Protein AF-A0A1I2XR84-F1 (afdb_monomer_lite)

Foldseek 3Di:
DDDDDDDDDDDDDDDDDDDDDDDDDDDDDPPPPDDDDDDDDDPVVVVVLVVVCVVVVHDDSVVVVVVVVVVVVVVVCPPPPPDDDDDDDDDDDDDPDPPQAPPDLVVVLVVLVVVLVLLVLQLPDDCVVPVVDDHRPHHDDDPLLSVLSVVVSVLSVVLSVLSVVVVVDPDDDPSLVVSLVSVLVCLVSNVVNPPDVVSVVVVVVVVVSCVNVVVVVSVVVNVVVPD

Organism: NCBI:txid582675

Structure (mmCIF, N/CA/C/O backbone):
data_AF-A0A1I2XR84-F1
#
_entry.id   AF-A0A1I2XR84-F1
#
loop_
_atom_site.group_PDB
_atom_site.id
_atom_site.type_symbol
_atom_site.label_atom_id
_atom_site.label_alt_id
_atom_site.label_comp_id
_atom_site.label_asym_id
_atom_site.label_entity_id
_atom_site.label_seq_id
_atom_site.pdbx_PDB_ins_code
_atom_site.Cartn_x
_atom_site.Cartn_y
_atom_site.Cartn_z
_atom_site.occupancy
_atom_site.B_iso_or_equiv
_atom_site.auth_seq_id
_atom_site.auth_comp_id
_atom_site.auth_asym_id
_atom_site.auth_atom_id
_atom_site.pdbx_PDB_model_num
ATOM 1 N N . MET A 1 1 ? 65.101 -13.357 48.186 1.00 50.66 1 MET A N 1
ATOM 2 C CA . MET A 1 1 ? 64.387 -12.059 48.208 1.00 50.66 1 MET A CA 1
ATOM 3 C C . MET A 1 1 ? 62.939 -12.285 47.796 1.00 50.66 1 MET A C 1
ATOM 5 O O . MET A 1 1 ? 62.643 -12.378 46.614 1.00 50.66 1 MET A O 1
ATOM 9 N N . THR A 1 2 ? 62.048 -12.458 48.766 1.00 46.41 2 THR A N 1
ATOM 10 C CA . THR A 1 2 ? 60.624 -12.767 48.572 1.00 46.41 2 THR A CA 1
ATOM 11 C C . THR A 1 2 ? 59.798 -11.496 48.783 1.00 46.41 2 THR A C 1
ATOM 13 O O . THR A 1 2 ? 59.772 -10.937 49.877 1.00 46.41 2 THR A O 1
ATOM 16 N N . LYS A 1 3 ? 59.158 -10.996 47.717 1.00 58.19 3 LYS A N 1
ATOM 17 C CA . LYS A 1 3 ? 58.281 -9.814 47.760 1.00 58.19 3 LYS A CA 1
ATOM 18 C C . LYS A 1 3 ? 56.884 -10.225 48.245 1.00 58.19 3 LYS A C 1
ATOM 20 O O . LYS A 1 3 ? 56.260 -11.095 47.645 1.00 58.19 3 LYS A O 1
ATOM 25 N N . ARG A 1 4 ? 56.405 -9.602 49.328 1.00 54.66 4 ARG A N 1
ATOM 26 C CA . ARG A 1 4 ? 55.023 -9.731 49.828 1.00 54.66 4 ARG A CA 1
ATOM 27 C C . ARG A 1 4 ? 54.043 -9.003 48.891 1.00 54.66 4 ARG A C 1
ATOM 29 O O . ARG A 1 4 ? 54.341 -7.868 48.518 1.00 54.66 4 ARG A O 1
ATOM 36 N N . PRO A 1 5 ? 52.877 -9.583 48.559 1.00 62.84 5 PRO A N 1
ATOM 37 C CA . PRO A 1 5 ? 51.803 -8.852 47.894 1.00 62.84 5 PRO A CA 1
ATOM 38 C C . PRO A 1 5 ? 51.058 -7.946 48.887 1.00 62.84 5 PRO A C 1
ATOM 40 O O . PRO A 1 5 ? 50.807 -8.324 50.032 1.00 62.84 5 PRO A O 1
ATOM 43 N N . GLN A 1 6 ? 50.744 -6.730 48.436 1.00 64.38 6 GLN A N 1
ATOM 44 C CA . GLN A 1 6 ? 50.001 -5.723 49.189 1.00 64.38 6 GLN A CA 1
ATOM 45 C C . GLN A 1 6 ? 48.498 -6.022 49.180 1.00 64.38 6 GLN A C 1
ATOM 47 O O . GLN A 1 6 ? 47.916 -6.362 48.153 1.00 64.38 6 GLN A O 1
ATOM 52 N N . SER A 1 7 ? 47.884 -5.878 50.349 1.00 58.62 7 SER A N 1
ATOM 53 C CA . SER A 1 7 ? 46.453 -6.005 50.611 1.00 58.62 7 SER A CA 1
ATOM 54 C C . SER A 1 7 ? 45.665 -4.839 50.006 1.00 58.62 7 SER A C 1
ATOM 56 O O . SER A 1 7 ? 45.869 -3.689 50.393 1.00 58.62 7 SER A O 1
ATOM 58 N N . SER A 1 8 ? 44.743 -5.139 49.089 1.00 66.12 8 SER A N 1
ATOM 59 C CA . SER A 1 8 ? 43.788 -4.185 48.519 1.00 66.12 8 SER A CA 1
ATOM 60 C C . SER A 1 8 ? 42.657 -3.882 49.506 1.00 66.12 8 SER A C 1
ATOM 62 O O . SER A 1 8 ? 41.924 -4.779 49.927 1.00 66.12 8 SER A O 1
ATOM 64 N N . THR A 1 9 ? 42.504 -2.611 49.856 1.00 63.12 9 THR A N 1
ATOM 65 C CA . THR A 1 9 ? 41.433 -2.063 50.691 1.00 63.12 9 THR A CA 1
ATOM 66 C C . THR A 1 9 ? 40.089 -2.084 49.957 1.00 63.12 9 THR A C 1
ATOM 68 O O . THR A 1 9 ? 39.918 -1.457 48.914 1.00 63.12 9 THR A O 1
ATOM 71 N N . LEU A 1 10 ? 39.115 -2.795 50.530 1.00 60.84 10 LEU A N 1
ATOM 72 C CA . LEU A 1 10 ? 37.706 -2.772 50.129 1.00 60.84 10 LEU A CA 1
ATOM 73 C C . LEU A 1 10 ? 37.086 -1.413 50.491 1.00 60.84 10 LEU A C 1
ATOM 75 O O . LEU A 1 10 ? 36.958 -1.073 51.666 1.00 60.84 10 LEU A O 1
ATOM 79 N N . VAL A 1 11 ? 36.699 -0.637 49.477 1.00 65.38 11 VAL A N 1
ATOM 80 C CA . VAL A 1 11 ? 35.942 0.613 49.630 1.00 65.38 11 VAL A CA 1
ATOM 81 C C . VAL A 1 11 ? 34.451 0.289 49.547 1.00 65.38 11 VAL A C 1
ATOM 83 O O . VAL A 1 11 ? 33.953 -0.119 48.500 1.00 65.38 11 VAL A O 1
ATOM 86 N N . SER A 1 12 ? 33.733 0.462 50.655 1.00 61.59 12 SER A N 1
ATOM 87 C CA . SER A 1 12 ? 32.284 0.246 50.719 1.00 61.59 12 SER A CA 1
ATOM 88 C C . SER A 1 12 ? 31.505 1.321 49.939 1.00 61.59 12 SER A C 1
ATOM 90 O O . SER A 1 12 ? 31.856 2.504 50.007 1.00 61.59 12 SER A O 1
ATOM 92 N N . PRO A 1 13 ? 30.416 0.959 49.236 1.00 63.03 13 PRO A N 1
ATOM 93 C CA . PRO A 1 13 ? 29.615 1.900 48.459 1.00 63.03 13 PRO A CA 1
ATOM 94 C C . PRO A 1 13 ? 28.795 2.839 49.361 1.00 63.03 13 PRO A C 1
ATOM 96 O O . PRO A 1 13 ? 28.009 2.403 50.202 1.00 63.03 13 PRO A O 1
ATOM 99 N N . ARG A 1 14 ? 28.954 4.155 49.163 1.00 61.06 14 ARG A N 1
ATOM 100 C CA . ARG A 1 14 ? 28.123 5.199 49.785 1.00 61.06 14 ARG A CA 1
ATOM 101 C C . ARG A 1 14 ? 26.710 5.163 49.198 1.00 61.06 14 ARG A C 1
ATOM 103 O O . ARG A 1 14 ? 26.495 5.568 48.059 1.00 61.06 14 ARG A O 1
ATOM 110 N N . THR A 1 15 ? 25.730 4.760 49.997 1.00 60.19 15 THR A N 1
ATOM 111 C CA . THR A 1 15 ? 24.309 4.950 49.681 1.00 60.19 15 THR A CA 1
ATOM 112 C C . THR A 1 15 ? 23.920 6.417 49.873 1.00 60.19 15 THR A C 1
ATOM 114 O O . THR A 1 15 ? 23.841 6.902 51.003 1.00 60.19 15 THR A O 1
ATOM 117 N N . TYR A 1 16 ? 23.654 7.128 48.777 1.00 57.03 16 TYR A N 1
ATOM 118 C CA . TYR A 1 16 ? 23.052 8.461 48.810 1.00 57.03 16 TYR A CA 1
ATOM 119 C C . TYR A 1 16 ? 21.539 8.339 49.031 1.00 57.03 16 TYR A C 1
ATOM 121 O O . TYR A 1 16 ? 20.789 7.986 48.126 1.00 57.03 16 TYR A O 1
ATOM 129 N N . ARG A 1 17 ? 21.081 8.642 50.251 1.00 53.94 17 ARG A N 1
ATOM 130 C CA . ARG A 1 17 ? 19.661 8.894 50.541 1.00 53.94 17 ARG A CA 1
ATOM 131 C C . ARG A 1 17 ? 19.312 10.291 50.023 1.00 53.94 17 ARG A C 1
ATOM 133 O O . ARG A 1 17 ? 19.686 11.290 50.634 1.00 53.94 17 ARG A O 1
ATOM 140 N N . SER A 1 18 ? 18.611 10.364 48.899 1.00 55.00 18 SER A N 1
ATOM 141 C CA . SER A 1 18 ? 18.011 11.599 48.398 1.00 55.00 18 SER A CA 1
ATOM 142 C C . SER A 1 18 ? 16.948 12.094 49.388 1.00 55.00 18 SER A C 1
ATOM 144 O O . SER A 1 18 ? 15.961 11.412 49.662 1.00 55.00 18 SER A O 1
ATOM 146 N N . ARG A 1 19 ? 17.160 13.285 49.963 1.00 62.00 19 ARG A N 1
ATOM 147 C CA . ARG A 1 19 ? 16.116 14.012 50.699 1.00 62.00 19 ARG A CA 1
ATOM 148 C C . ARG A 1 19 ? 15.076 14.523 49.691 1.00 62.00 19 ARG A C 1
ATOM 150 O O . ARG A 1 19 ? 15.484 15.155 48.715 1.00 62.00 19 ARG A O 1
ATOM 157 N N . PRO A 1 20 ? 13.769 14.302 49.900 1.00 56.66 20 PRO A N 1
ATOM 158 C CA . PRO A 1 20 ? 12.747 14.963 49.102 1.00 56.66 20 PRO A CA 1
ATOM 159 C C . PRO A 1 20 ? 12.776 16.470 49.387 1.00 56.66 20 PRO A C 1
ATOM 161 O O . PRO A 1 20 ? 12.835 16.894 50.542 1.00 56.66 20 PRO A O 1
ATOM 164 N N . LEU A 1 21 ? 12.783 17.273 48.322 1.00 62.72 21 LEU A N 1
ATOM 165 C CA . LEU A 1 21 ? 12.697 18.728 48.413 1.00 62.72 21 LEU A CA 1
ATOM 166 C C . LEU A 1 21 ? 11.291 19.149 48.877 1.00 62.72 21 LEU A C 1
ATOM 168 O O . LEU A 1 21 ? 10.311 18.495 48.508 1.00 62.72 21 LEU A O 1
ATOM 172 N N . PRO A 1 22 ? 11.176 20.235 49.662 1.00 55.94 22 PRO A N 1
ATOM 173 C CA . PRO A 1 22 ? 9.890 20.759 50.094 1.00 55.94 22 PRO A CA 1
ATOM 174 C C . PRO A 1 22 ? 9.101 21.283 48.887 1.00 55.94 22 PRO A C 1
ATOM 176 O O . PRO A 1 22 ? 9.613 22.057 48.078 1.00 55.94 22 PRO A O 1
ATOM 179 N N . TYR A 1 23 ? 7.849 20.844 48.772 1.00 48.09 23 TYR A N 1
ATOM 180 C CA . TYR A 1 23 ? 6.886 21.370 47.811 1.00 48.09 23 TYR A CA 1
ATOM 181 C C . TYR A 1 23 ? 6.606 22.843 48.136 1.00 48.09 23 TYR A C 1
ATOM 183 O O . TYR A 1 23 ? 6.050 23.152 49.186 1.00 48.09 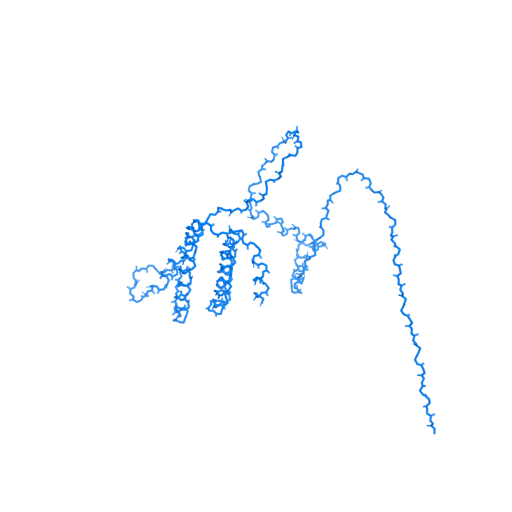23 TYR A O 1
ATOM 191 N N . GLN A 1 24 ? 6.978 23.750 47.232 1.00 49.41 24 GLN A N 1
ATOM 192 C CA . GLN A 1 24 ? 6.429 25.102 47.221 1.00 49.41 24 GLN A CA 1
ATOM 193 C C . GLN A 1 24 ? 5.019 25.049 46.631 1.00 49.41 24 GLN A C 1
ATOM 195 O O . GLN A 1 24 ? 4.827 24.723 45.456 1.00 49.41 24 GLN A O 1
ATOM 200 N N . GLU A 1 25 ? 4.037 25.367 47.468 1.00 51.69 25 GLU A N 1
ATOM 201 C CA . GLU A 1 25 ? 2.674 25.679 47.061 1.00 51.69 25 GLU A CA 1
ATOM 202 C C . GLU A 1 25 ? 2.701 26.886 46.114 1.00 51.69 25 GLU A C 1
ATOM 204 O O . GLU A 1 25 ? 3.006 28.011 46.504 1.00 51.69 25 GLU A O 1
ATOM 209 N N . LEU A 1 26 ? 2.414 26.638 44.836 1.00 50.38 26 LEU A N 1
ATOM 210 C CA . LEU A 1 26 ? 2.201 27.676 43.832 1.00 50.38 26 LEU A CA 1
ATOM 211 C C . LEU A 1 26 ? 0.725 27.681 43.460 1.00 50.38 26 LEU A C 1
ATOM 213 O O . LEU A 1 26 ? 0.256 26.766 42.773 1.00 50.38 26 LEU A O 1
ATOM 217 N N . SER A 1 27 ? 0.096 28.735 43.965 1.00 45.50 27 SER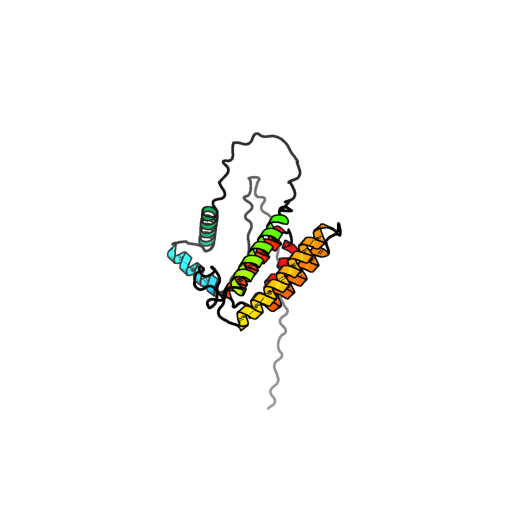 A N 1
ATOM 218 C CA . SER A 1 27 ? -1.250 29.270 43.802 1.00 45.50 27 SER A CA 1
ATOM 219 C C . SER A 1 27 ? -1.984 28.989 42.488 1.00 45.50 27 SER A C 1
ATOM 221 O O . SER A 1 27 ? -1.413 28.809 41.408 1.00 45.50 27 SER A O 1
ATOM 223 N N . ASP A 1 28 ? -3.307 28.995 42.633 1.00 49.47 28 ASP A N 1
ATOM 224 C CA . ASP A 1 28 ? -4.321 28.905 41.596 1.00 49.47 28 ASP A CA 1
ATOM 225 C C . ASP A 1 28 ? -4.180 30.000 40.532 1.00 49.47 28 ASP A C 1
ATOM 227 O O . ASP A 1 28 ? -4.331 31.194 40.781 1.00 49.47 28 ASP A O 1
ATOM 231 N N . GLY A 1 29 ? -3.922 29.556 39.307 1.00 48.66 29 GLY A N 1
ATOM 232 C CA . GLY A 1 29 ? -3.898 30.365 38.098 1.00 48.66 29 GLY A CA 1
ATOM 233 C C . GLY A 1 29 ? -3.550 29.445 36.941 1.00 48.66 29 GLY A C 1
ATOM 234 O O . GLY A 1 29 ? -2.408 29.014 36.841 1.00 48.66 29 GLY A O 1
ATOM 235 N N . ALA A 1 30 ? -4.562 29.054 36.157 1.00 56.19 30 ALA A N 1
ATOM 236 C CA . ALA A 1 30 ? -4.538 28.112 35.030 1.00 56.19 30 ALA A CA 1
ATOM 237 C C . ALA A 1 30 ? -3.129 27.769 34.492 1.00 56.19 30 ALA A C 1
ATOM 239 O O . ALA A 1 30 ? -2.656 28.341 33.510 1.00 56.19 30 ALA A O 1
ATOM 240 N N . LYS A 1 31 ? -2.453 26.811 35.144 1.00 53.47 31 LYS A N 1
ATOM 241 C CA . LYS A 1 31 ? -1.122 26.351 34.742 1.00 53.47 31 LYS A CA 1
ATOM 242 C C . LYS A 1 31 ? -1.249 25.701 33.372 1.00 53.47 31 LYS A C 1
ATOM 244 O O . LYS A 1 31 ? -1.822 24.616 33.250 1.00 53.47 31 LYS A O 1
ATOM 249 N N . ALA A 1 32 ? -0.717 26.366 32.348 1.00 56.28 32 ALA A N 1
ATOM 250 C CA . ALA A 1 32 ? -0.498 25.777 31.039 1.00 56.28 32 ALA A CA 1
ATOM 251 C C . ALA A 1 32 ? 0.243 24.450 31.243 1.00 56.28 32 ALA A C 1
ATOM 253 O O . ALA A 1 32 ? 1.399 24.426 31.671 1.00 56.28 32 ALA A O 1
ATOM 254 N N . ARG A 1 33 ? -0.454 23.333 31.019 1.00 63.66 33 ARG A N 1
ATOM 255 C CA . ARG A 1 33 ? 0.119 21.994 31.151 1.00 63.66 33 ARG A CA 1
ATOM 256 C C . ARG A 1 33 ? 1.124 21.819 30.019 1.00 63.66 33 ARG A C 1
ATOM 258 O O . ARG A 1 33 ? 0.753 21.457 28.908 1.00 63.66 33 ARG A O 1
ATOM 265 N N . SER A 1 34 ? 2.390 22.130 30.279 1.00 67.75 34 SER A N 1
ATOM 266 C CA . SER A 1 34 ? 3.467 21.799 29.358 1.00 67.75 34 SER A CA 1
ATOM 267 C C . SER A 1 34 ? 3.697 20.289 29.423 1.00 67.75 34 SER A C 1
ATOM 269 O O . SER A 1 34 ? 4.129 19.746 30.437 1.00 67.75 34 SER A O 1
ATOM 271 N N . ALA A 1 35 ? 3.354 19.588 28.345 1.00 77.12 35 ALA A N 1
ATOM 272 C CA . ALA A 1 35 ? 3.752 18.200 28.166 1.00 77.12 35 ALA A CA 1
ATOM 273 C C . ALA A 1 35 ? 5.187 18.178 27.628 1.00 77.12 35 ALA A C 1
ATOM 275 O O . ALA A 1 35 ? 5.505 18.881 26.667 1.00 77.12 35 ALA A O 1
ATOM 276 N N . ARG A 1 36 ? 6.062 17.391 28.258 1.00 78.81 36 ARG A N 1
ATOM 277 C CA . ARG A 1 36 ? 7.400 17.097 27.734 1.00 78.81 36 ARG A CA 1
ATOM 278 C C . ARG A 1 36 ? 7.328 15.775 26.981 1.00 78.81 36 ARG A C 1
ATOM 280 O O . ARG A 1 36 ? 6.860 14.788 27.539 1.00 78.81 36 ARG A O 1
ATOM 287 N N . LEU A 1 37 ? 7.773 15.780 25.730 1.00 80.62 37 LEU A N 1
ATOM 288 C CA . LEU A 1 37 ? 7.880 14.595 24.887 1.00 80.62 37 LEU A CA 1
ATOM 289 C C . LEU A 1 37 ? 9.363 14.346 24.616 1.00 80.62 37 LEU A C 1
ATOM 291 O O . LEU A 1 37 ? 10.064 15.262 24.185 1.00 80.62 37 LEU A O 1
ATOM 295 N N . THR A 1 38 ? 9.823 13.125 24.865 1.00 86.75 38 THR A N 1
ATOM 296 C CA . THR A 1 38 ? 11.154 12.667 24.451 1.00 86.75 38 THR A CA 1
ATOM 297 C C . THR A 1 38 ? 10.998 11.918 23.135 1.00 86.75 38 THR A C 1
ATOM 299 O O . THR A 1 38 ? 10.100 11.086 23.012 1.00 86.75 38 THR A O 1
ATOM 302 N N . VAL A 1 39 ? 11.834 12.238 22.149 1.00 87.12 39 VAL A N 1
ATOM 303 C CA . VAL A 1 39 ? 11.829 11.598 20.830 1.00 87.12 39 VAL A CA 1
ATOM 304 C C . VAL A 1 39 ? 13.243 11.118 20.547 1.00 87.12 39 VAL A C 1
ATOM 306 O O . VAL A 1 39 ? 14.178 11.915 20.610 1.00 87.12 39 VAL A O 1
ATOM 309 N N . ASP A 1 40 ? 13.386 9.834 20.239 1.00 90.62 40 ASP A N 1
ATOM 310 C CA . ASP A 1 40 ? 14.661 9.257 19.826 1.00 90.62 40 ASP A CA 1
ATOM 311 C C . ASP A 1 40 ? 14.873 9.537 18.335 1.00 90.62 40 ASP A C 1
ATOM 313 O O . ASP A 1 40 ? 14.031 9.202 17.498 1.00 90.62 40 ASP A O 1
ATOM 317 N N . LEU A 1 41 ? 15.988 10.186 18.008 1.00 89.19 41 LEU A N 1
ATOM 318 C CA . LEU A 1 41 ? 16.334 10.622 16.656 1.00 89.19 41 LEU A CA 1
ATOM 319 C C . LEU A 1 41 ? 17.693 10.044 16.246 1.00 89.19 41 LEU A C 1
ATOM 321 O O . LEU A 1 41 ? 18.580 9.863 17.080 1.00 89.19 41 LEU A O 1
ATOM 325 N N . ASN A 1 42 ? 17.870 9.775 14.953 1.00 92.81 42 ASN A N 1
ATOM 326 C CA . ASN A 1 42 ? 19.142 9.299 14.405 1.00 92.81 42 ASN A CA 1
ATOM 327 C C . ASN A 1 42 ? 20.189 10.430 14.395 1.00 92.81 42 ASN A C 1
ATOM 329 O O . ASN A 1 42 ? 19.832 11.594 14.208 1.00 92.81 42 ASN A O 1
ATOM 333 N N . ALA A 1 43 ? 21.479 10.101 14.510 1.00 90.12 43 ALA A N 1
ATOM 334 C CA . ALA A 1 43 ? 22.561 11.096 14.560 1.00 90.12 43 ALA A CA 1
ATOM 335 C C . ALA A 1 43 ? 22.549 12.066 13.359 1.00 90.12 43 ALA A C 1
ATOM 337 O O . ALA A 1 43 ? 22.570 13.278 13.553 1.00 90.12 43 ALA A O 1
ATOM 338 N N . GLU A 1 44 ? 22.376 11.549 12.138 1.00 91.94 44 GLU A N 1
ATOM 339 C CA . GLU A 1 44 ? 22.283 12.366 10.914 1.00 91.94 44 GLU A CA 1
ATOM 340 C C . GLU A 1 44 ? 21.135 13.387 10.967 1.00 91.94 44 GLU A C 1
ATOM 342 O O . GLU A 1 44 ? 21.246 14.514 10.485 1.00 91.94 44 GLU A O 1
ATOM 347 N N . THR A 1 45 ? 20.006 13.022 11.584 1.00 88.94 45 THR A N 1
ATOM 348 C CA . THR A 1 45 ? 18.868 13.941 11.702 1.00 88.94 45 THR A CA 1
ATOM 349 C C . THR A 1 45 ? 19.161 15.086 12.665 1.00 88.94 45 THR A C 1
ATOM 351 O O . THR A 1 45 ? 18.716 16.202 12.414 1.00 88.94 45 THR A O 1
ATOM 354 N N . VAL A 1 46 ? 19.950 14.844 13.718 1.00 90.81 46 VAL A N 1
ATOM 355 C CA . VAL A 1 46 ? 20.365 15.879 14.678 1.00 90.81 46 VAL A CA 1
ATOM 356 C C . VAL A 1 46 ? 21.274 16.911 14.004 1.00 90.81 46 VAL A C 1
ATOM 358 O O . VAL A 1 46 ? 21.047 18.108 14.167 1.00 90.81 46 VAL A O 1
ATOM 361 N N . GLU A 1 47 ? 22.219 16.476 13.167 1.00 91.44 47 GLU A N 1
ATOM 362 C CA . GLU A 1 47 ? 23.084 17.389 12.402 1.00 91.44 47 GLU A CA 1
ATOM 363 C C . GLU A 1 47 ? 22.280 18.262 11.424 1.00 91.44 47 GLU A C 1
ATOM 365 O O . GLU A 1 47 ? 22.504 19.472 11.314 1.00 91.44 47 GLU A O 1
ATOM 370 N N . ASN A 1 48 ? 21.266 17.680 10.773 1.00 92.75 48 ASN A N 1
ATOM 371 C CA . ASN A 1 48 ? 20.350 18.428 9.911 1.00 92.75 48 ASN A CA 1
ATOM 372 C C . ASN A 1 48 ? 19.553 19.494 10.687 1.00 92.75 48 ASN A C 1
ATOM 374 O O . ASN A 1 48 ? 19.308 20.582 10.156 1.00 92.75 48 ASN A O 1
ATOM 378 N N . PHE A 1 49 ? 19.177 19.229 11.946 1.00 90.81 49 PHE A N 1
ATOM 379 C CA . PHE A 1 49 ? 18.527 20.229 12.801 1.00 90.81 49 PHE A CA 1
ATOM 380 C C . PHE A 1 49 ? 19.450 21.409 13.109 1.00 90.81 49 PHE A C 1
ATOM 382 O O . PHE A 1 49 ? 18.987 22.549 13.063 1.00 90.81 49 PHE A O 1
ATOM 389 N N . ASP A 1 50 ? 20.736 21.170 13.361 1.00 92.19 50 ASP A N 1
ATOM 390 C CA . ASP A 1 50 ? 21.701 22.242 13.623 1.00 92.19 50 ASP A CA 1
ATOM 391 C C . ASP A 1 50 ? 21.963 23.098 12.372 1.00 92.19 50 ASP A C 1
ATOM 393 O O . ASP A 1 50 ? 22.024 24.332 12.450 1.00 92.19 50 ASP A O 1
ATOM 397 N N . ALA A 1 51 ? 22.022 22.475 11.190 1.00 93.50 51 ALA A N 1
ATOM 398 C CA . ALA A 1 51 ? 22.109 23.195 9.922 1.00 93.50 51 ALA A CA 1
ATOM 399 C C . ALA A 1 51 ? 20.866 24.074 9.673 1.00 93.50 51 ALA A C 1
ATOM 401 O O . ALA A 1 51 ? 20.989 25.250 9.310 1.00 93.50 51 ALA A O 1
ATOM 402 N N . LEU A 1 52 ? 19.665 23.536 9.919 1.00 91.56 52 LEU A N 1
ATOM 403 C CA . LEU A 1 52 ? 18.402 24.275 9.800 1.00 91.56 52 LEU A CA 1
ATOM 404 C C . LEU A 1 52 ? 18.303 25.414 10.813 1.00 91.56 52 LEU A C 1
ATOM 406 O O . LEU A 1 52 ? 17.893 26.519 10.459 1.00 91.56 52 LEU A O 1
ATOM 410 N N . LYS A 1 53 ? 18.731 25.169 12.050 1.00 96.00 53 LYS A N 1
ATOM 411 C CA . LYS A 1 53 ? 18.799 26.170 13.112 1.00 96.00 53 LYS A CA 1
ATOM 412 C C . LYS A 1 53 ? 19.650 27.366 12.687 1.00 96.00 53 LYS A C 1
ATOM 414 O O . LYS A 1 53 ? 19.197 28.504 12.801 1.00 96.00 53 LYS A O 1
ATOM 419 N N . LYS A 1 54 ? 20.843 27.114 12.132 1.00 95.56 54 LYS A N 1
ATOM 420 C CA . LYS A 1 54 ? 21.739 28.161 11.618 1.00 95.56 54 LYS A CA 1
ATOM 421 C C . LYS A 1 54 ? 21.119 28.922 10.444 1.00 95.56 54 LYS A C 1
ATOM 423 O O . LYS A 1 54 ? 21.223 30.143 10.394 1.00 95.56 54 LYS A O 1
ATOM 428 N N . LYS A 1 55 ? 20.455 28.219 9.522 1.00 95.62 55 LYS A N 1
ATOM 429 C CA . LYS A 1 55 ? 19.817 28.824 8.341 1.00 95.62 55 LYS A CA 1
ATOM 430 C C . LYS A 1 55 ? 18.621 29.713 8.698 1.00 95.62 55 LYS A C 1
ATOM 432 O O . LYS A 1 55 ? 18.424 30.740 8.062 1.00 95.62 55 LYS A O 1
ATOM 437 N N . LEU A 1 56 ? 17.833 29.319 9.698 1.00 92.62 56 LEU A N 1
ATOM 438 C CA . LEU A 1 56 ? 16.646 30.052 10.151 1.00 92.62 56 LEU A CA 1
ATOM 439 C C . LEU A 1 56 ? 16.960 31.115 11.218 1.00 92.62 56 LEU A C 1
ATOM 441 O O . LEU A 1 56 ? 16.064 31.856 11.610 1.00 92.62 56 LEU A O 1
ATOM 445 N N . GLY A 1 57 ? 18.207 31.191 11.699 1.00 95.06 57 GLY A N 1
ATOM 446 C CA . GLY A 1 57 ? 18.605 32.122 12.758 1.00 95.06 57 GLY A CA 1
ATOM 447 C C . GLY A 1 57 ? 17.944 31.827 14.108 1.00 95.06 57 GLY A C 1
ATOM 448 O O . GLY A 1 57 ? 17.729 32.739 14.902 1.00 95.06 57 GLY A O 1
ATOM 449 N N . LEU A 1 58 ? 17.587 30.565 14.364 1.00 95.75 58 LEU A N 1
ATOM 450 C CA . LEU A 1 58 ? 16.864 30.160 15.569 1.00 95.75 58 LEU A CA 1
ATOM 451 C C . LEU A 1 58 ? 17.817 29.789 16.703 1.00 95.75 58 LEU A C 1
ATOM 453 O O . LEU A 1 58 ? 18.913 29.265 16.496 1.00 95.75 58 LEU A O 1
ATOM 457 N N . SER A 1 59 ? 17.380 30.031 17.935 1.00 91.00 59 SER A N 1
ATOM 458 C CA . SER A 1 59 ? 18.222 29.852 19.120 1.00 91.00 59 SER A CA 1
ATOM 459 C C . SER A 1 59 ? 18.154 28.429 19.679 1.00 91.00 59 SER A C 1
ATOM 461 O O . SER A 1 59 ? 19.130 27.929 20.250 1.00 91.00 59 SER A O 1
ATOM 463 N N . THR A 1 60 ? 17.036 27.726 19.461 1.00 94.44 60 THR A N 1
ATOM 464 C CA . THR A 1 60 ? 16.784 26.392 20.029 1.00 94.44 60 THR A CA 1
ATOM 465 C C . THR A 1 60 ? 16.152 25.421 19.031 1.00 94.44 60 THR A C 1
ATOM 467 O O . THR A 1 60 ? 15.364 25.808 18.171 1.00 94.44 60 THR A O 1
ATOM 470 N N . ASN A 1 61 ? 16.432 24.122 19.187 1.00 90.00 61 ASN A N 1
ATOM 471 C CA . ASN A 1 61 ? 15.851 23.071 18.335 1.00 90.00 61 ASN A CA 1
ATOM 472 C C . ASN A 1 61 ? 14.323 22.987 18.516 1.00 90.00 61 ASN A C 1
ATOM 474 O O . ASN A 1 61 ? 13.590 22.661 17.586 1.00 90.00 61 ASN A O 1
ATOM 478 N N . THR A 1 62 ? 13.825 23.376 19.692 1.00 91.12 62 THR A N 1
ATOM 479 C CA . THR A 1 62 ? 12.393 23.498 19.984 1.00 91.12 62 THR A CA 1
ATOM 480 C C . THR A 1 62 ? 11.695 24.506 19.069 1.00 91.12 62 THR A C 1
ATOM 482 O O . THR A 1 62 ? 10.560 24.270 18.660 1.00 91.12 62 THR A O 1
ATOM 485 N N . GLU A 1 63 ? 12.344 25.624 18.733 1.00 92.44 63 GLU A N 1
ATOM 486 C CA . GLU A 1 63 ? 11.783 26.623 17.813 1.00 92.44 63 GLU A CA 1
ATOM 487 C C . GLU A 1 63 ? 11.693 26.081 16.390 1.00 92.44 63 GLU A C 1
ATOM 489 O O . GLU A 1 63 ? 10.655 26.241 15.750 1.00 92.44 63 GLU A O 1
ATOM 494 N N . VAL A 1 64 ? 12.727 25.357 15.946 1.00 93.56 64 VAL A N 1
ATOM 495 C CA . VAL A 1 64 ? 12.752 24.702 14.630 1.00 93.56 64 VAL A CA 1
ATOM 496 C C . VAL A 1 64 ? 11.570 23.737 14.503 1.00 93.56 64 VAL A C 1
ATOM 498 O O . VAL A 1 64 ? 10.810 23.803 13.538 1.00 93.56 64 VAL A O 1
ATOM 501 N N . ILE A 1 65 ? 11.352 22.893 15.519 1.00 91.25 65 ILE A N 1
ATOM 502 C CA . ILE A 1 65 ? 10.237 21.935 15.546 1.00 91.25 65 ILE A CA 1
ATOM 503 C C . ILE A 1 65 ? 8.887 22.664 15.543 1.00 91.25 65 ILE A C 1
ATOM 505 O O . ILE A 1 65 ? 7.988 22.301 14.786 1.00 91.25 65 ILE A O 1
ATOM 509 N N . ARG A 1 66 ? 8.724 23.718 16.354 1.00 90.25 66 ARG A N 1
ATOM 510 C CA . ARG A 1 66 ? 7.475 24.500 16.388 1.00 90.25 66 ARG A CA 1
ATOM 511 C C . ARG A 1 66 ? 7.168 25.149 15.043 1.00 90.25 66 ARG A C 1
ATOM 513 O O . ARG A 1 66 ? 6.005 25.175 14.648 1.00 90.25 66 ARG A O 1
ATOM 520 N N . GLN A 1 67 ? 8.178 25.668 14.351 1.00 91.56 67 GLN A N 1
ATOM 521 C CA . GLN A 1 67 ? 8.002 26.289 13.043 1.00 91.56 67 GLN A CA 1
ATOM 522 C C . GLN A 1 67 ? 7.655 25.253 11.969 1.00 91.56 67 GLN A C 1
ATOM 524 O O . GLN A 1 67 ? 6.722 25.477 11.201 1.00 91.56 67 GLN A O 1
ATOM 529 N N . ALA A 1 68 ? 8.322 24.095 11.967 1.00 89.81 68 ALA A N 1
ATOM 530 C CA . ALA A 1 68 ? 7.999 22.996 11.058 1.00 89.81 68 ALA A CA 1
ATOM 531 C C . ALA A 1 68 ? 6.553 22.503 11.247 1.00 89.81 68 ALA A C 1
ATOM 533 O O . ALA A 1 68 ? 5.818 22.344 10.274 1.00 89.81 68 ALA A O 1
ATOM 534 N N . LEU A 1 69 ? 6.106 22.349 12.499 1.00 90.12 69 LEU A N 1
ATOM 535 C CA . LEU A 1 69 ? 4.726 21.958 12.808 1.00 90.12 69 LEU A CA 1
ATOM 536 C C . LEU A 1 69 ? 3.699 23.013 12.380 1.00 90.12 69 LEU A C 1
ATOM 538 O O . LEU A 1 69 ? 2.606 22.656 11.944 1.00 90.12 69 LEU A O 1
ATOM 542 N N . ARG A 1 70 ? 4.029 24.308 12.483 1.00 88.56 70 ARG A N 1
ATOM 543 C CA . ARG A 1 70 ? 3.169 25.382 11.958 1.00 88.56 70 ARG A CA 1
ATOM 544 C C . ARG A 1 70 ? 3.043 25.300 10.444 1.00 88.56 70 ARG A C 1
ATOM 546 O O . ARG A 1 70 ? 1.923 25.281 9.951 1.00 88.56 70 ARG A O 1
ATOM 553 N N . PHE A 1 71 ? 4.162 25.158 9.737 1.00 89.06 71 PHE A N 1
ATOM 554 C CA . PHE A 1 71 ? 4.167 25.039 8.280 1.00 89.06 71 PHE A CA 1
ATOM 555 C C . PHE A 1 71 ? 3.365 23.822 7.802 1.00 89.06 71 PHE A C 1
ATOM 557 O O . PHE A 1 71 ? 2.585 23.919 6.861 1.00 89.06 71 PHE A O 1
ATOM 564 N N . GLN A 1 72 ? 3.492 22.686 8.494 1.00 86.69 72 GLN A N 1
ATOM 565 C CA . GLN A 1 72 ? 2.710 21.490 8.189 1.00 86.69 72 GLN A CA 1
ATOM 566 C C . GLN A 1 72 ? 1.214 21.674 8.482 1.00 86.69 72 GLN A C 1
ATOM 568 O O . GLN A 1 72 ? 0.370 21.152 7.761 1.00 86.69 72 GLN A O 1
ATOM 573 N N . ARG A 1 73 ? 0.858 22.430 9.528 1.00 82.50 73 ARG A N 1
ATOM 574 C CA . ARG A 1 73 ? -0.543 22.769 9.810 1.00 82.50 73 ARG A CA 1
ATOM 575 C C . ARG A 1 73 ? -1.125 23.701 8.744 1.00 82.50 73 ARG A C 1
ATOM 577 O O . ARG A 1 73 ? -2.272 23.509 8.353 1.00 82.50 73 ARG A O 1
ATOM 584 N N . GLU A 1 74 ? -0.352 24.682 8.289 1.00 82.44 74 GLU A N 1
ATOM 585 C CA . GLU A 1 74 ? -0.749 25.614 7.229 1.00 82.44 74 GLU A CA 1
ATOM 586 C C . GLU A 1 74 ? -0.921 24.895 5.888 1.00 82.44 74 GLU A C 1
ATOM 588 O O . GLU A 1 74 ? -1.943 25.076 5.229 1.00 82.44 74 GLU A O 1
ATOM 593 N N . SER A 1 75 ? 0.010 24.009 5.520 1.00 80.50 75 SER A N 1
ATOM 594 C CA . SER A 1 75 ? -0.095 23.227 4.283 1.00 80.50 75 SER A CA 1
ATOM 595 C C . SER A 1 75 ? -1.276 22.255 4.296 1.00 80.50 75 SER A C 1
ATOM 597 O O . SER A 1 75 ? -1.883 22.010 3.255 1.00 80.50 75 SER A O 1
ATOM 599 N N . LEU A 1 76 ? -1.661 21.753 5.473 1.00 80.06 76 LEU A N 1
ATOM 600 C CA . LEU A 1 76 ? -2.821 20.878 5.632 1.00 80.06 76 LEU A CA 1
ATOM 601 C C . LEU A 1 76 ? -4.167 21.608 5.636 1.00 80.06 76 LEU A C 1
ATOM 603 O O . LEU A 1 76 ? -5.174 20.908 5.624 1.00 80.06 76 LEU A O 1
ATOM 607 N N . SER A 1 77 ? -4.185 22.951 5.663 1.00 58.09 77 SER A N 1
ATOM 608 C CA . SER A 1 77 ? -5.362 23.826 5.488 1.00 58.09 77 SER A CA 1
ATOM 609 C C . SER A 1 77 ? -6.716 23.169 5.805 1.00 58.09 77 SER A C 1
ATOM 611 O O . SER A 1 77 ? -7.645 23.149 5.001 1.00 58.09 77 SER A O 1
ATOM 613 N N . ILE A 1 78 ? -6.848 22.639 7.025 1.00 53.03 78 ILE A N 1
ATOM 614 C CA . ILE A 1 78 ? -8.157 22.315 7.586 1.00 53.03 78 ILE A CA 1
ATOM 615 C C . ILE A 1 78 ? -8.801 23.683 7.813 1.00 53.03 78 ILE A C 1
ATOM 617 O O . ILE A 1 78 ? -8.228 24.459 8.585 1.00 53.03 78 ILE A O 1
ATOM 621 N N . PRO A 1 79 ? -9.922 24.026 7.149 1.00 48.75 79 PRO A N 1
ATOM 622 C CA . PRO A 1 79 ? -10.535 25.335 7.297 1.00 48.75 79 PRO A CA 1
ATOM 623 C C . PRO A 1 79 ? -10.788 25.581 8.781 1.00 48.75 79 PRO A C 1
ATOM 625 O O . PRO A 1 79 ? -11.514 24.834 9.445 1.00 48.75 79 PRO A O 1
ATOM 628 N N . GLU A 1 80 ? -10.110 26.598 9.304 1.00 49.22 80 GLU A N 1
ATOM 629 C CA . GLU A 1 80 ? -10.209 27.036 10.682 1.00 49.22 80 GLU A CA 1
ATOM 630 C C . GLU A 1 80 ? -11.639 27.535 10.880 1.00 49.22 80 GLU A C 1
ATOM 632 O O . GLU A 1 80 ? -12.010 28.642 10.496 1.00 49.22 80 GLU A O 1
ATOM 637 N N . ARG A 1 81 ? -12.498 26.639 11.370 1.00 46.62 81 ARG A N 1
ATOM 638 C CA . ARG A 1 81 ? -13.901 26.930 11.634 1.00 46.62 81 ARG A CA 1
ATOM 639 C C . ARG A 1 81 ? -13.922 28.022 12.695 1.00 46.62 81 ARG A C 1
ATOM 641 O O . ARG A 1 81 ? -13.615 27.746 13.854 1.00 46.62 81 ARG A O 1
ATOM 648 N N . ALA A 1 82 ? -14.226 29.247 12.266 1.00 44.75 82 ALA A N 1
ATOM 649 C CA . ALA A 1 82 ? -14.352 30.419 13.113 1.00 44.75 82 ALA A CA 1
ATOM 650 C C . ALA A 1 82 ? -15.170 30.058 14.359 1.00 44.75 82 ALA A C 1
ATOM 652 O O . ALA A 1 82 ? -16.342 29.690 14.277 1.00 44.75 82 ALA A O 1
ATOM 653 N N . THR A 1 83 ? -14.514 30.080 15.515 1.00 48.09 83 THR A N 1
ATOM 654 C CA . THR A 1 83 ? -15.158 29.875 16.806 1.00 48.09 83 THR A CA 1
ATOM 655 C C . THR A 1 83 ? -16.017 31.092 17.113 1.00 48.09 83 THR A C 1
ATOM 657 O O . THR A 1 83 ? -15.508 32.119 17.557 1.00 48.09 83 THR A O 1
ATOM 660 N N . GLU A 1 84 ? -17.319 30.971 16.869 1.00 51.28 84 GLU A N 1
ATOM 661 C CA . GLU A 1 84 ? -18.326 31.857 17.447 1.00 51.28 84 GLU A CA 1
ATOM 662 C C . GLU A 1 84 ? -18.252 31.833 18.991 1.00 51.28 84 GLU A C 1
ATOM 664 O O . GLU A 1 84 ? -17.902 30.804 19.588 1.00 51.28 84 GLU A O 1
ATOM 669 N N . PRO A 1 85 ? -18.574 32.955 19.664 1.00 53.94 85 PRO A N 1
ATOM 670 C CA . PRO A 1 85 ? -18.513 33.070 21.117 1.00 53.94 85 PRO A CA 1
ATOM 671 C C . PRO A 1 85 ? -19.532 32.133 21.781 1.00 53.94 85 PRO A C 1
ATOM 673 O O . PRO A 1 85 ? -20.743 32.251 21.609 1.00 53.94 85 PRO A O 1
ATOM 676 N N . THR A 1 86 ? -19.027 31.178 22.557 1.00 50.22 86 THR A N 1
ATOM 677 C CA . THR A 1 86 ? -19.819 30.123 23.197 1.00 50.22 86 THR A CA 1
ATOM 678 C C . THR A 1 86 ? -20.651 30.659 24.375 1.00 50.22 86 THR A C 1
ATOM 680 O O . THR A 1 86 ? -20.097 31.292 25.279 1.00 50.22 86 THR A O 1
ATOM 683 N N . PRO A 1 87 ? -21.966 30.365 24.449 1.00 54.69 87 PRO A N 1
ATOM 684 C CA . PRO A 1 87 ? -22.771 30.650 25.631 1.00 54.69 87 PRO A CA 1
ATOM 685 C C . PRO A 1 87 ? -22.474 29.648 26.760 1.00 54.69 87 PRO A C 1
ATOM 687 O O . PRO A 1 87 ? -22.345 28.441 26.550 1.00 54.69 87 PRO A O 1
ATOM 690 N N . LYS A 1 88 ? -22.393 30.157 27.993 1.00 64.69 88 LYS A N 1
ATOM 691 C CA . LYS A 1 88 ? -22.202 29.376 29.227 1.00 64.69 88 LYS A CA 1
ATOM 692 C C . LYS A 1 88 ? -23.441 28.523 29.543 1.00 64.69 88 LYS A C 1
ATOM 694 O O . LYS A 1 88 ? -24.438 29.089 29.985 1.00 64.69 88 LYS A O 1
ATOM 699 N N . ARG A 1 89 ? -23.374 27.184 29.425 1.00 48.69 89 ARG A N 1
ATOM 700 C CA . ARG A 1 89 ? -24.232 26.235 30.186 1.00 48.69 89 ARG A CA 1
ATOM 701 C C . ARG A 1 89 ? -23.808 24.754 30.029 1.00 48.69 89 ARG A C 1
ATOM 703 O O . ARG A 1 89 ? -22.987 24.456 29.173 1.00 48.69 89 ARG A O 1
ATOM 710 N N . PRO A 1 90 ? -24.374 23.828 30.829 1.00 49.50 90 PRO A N 1
ATOM 711 C CA . PRO A 1 90 ? -23.846 23.285 32.075 1.00 49.50 90 PRO A CA 1
ATOM 712 C C . PRO A 1 90 ? -23.188 21.894 31.906 1.00 49.50 90 PRO A C 1
ATOM 714 O O . PRO A 1 90 ? -23.073 21.347 30.814 1.00 49.50 90 PRO A O 1
ATOM 717 N N . GLN A 1 91 ? -22.741 21.354 33.038 1.00 57.75 91 GLN A N 1
ATOM 718 C CA . GLN A 1 91 ? -21.916 20.163 33.226 1.00 57.75 91 GLN A CA 1
ATOM 719 C C . GLN A 1 91 ? -22.404 18.856 32.558 1.00 57.75 91 GLN A C 1
ATOM 721 O O . GLN A 1 91 ? -23.594 18.599 32.400 1.00 57.75 91 GLN A O 1
ATOM 726 N N . SER A 1 92 ? -21.390 18.034 32.248 1.00 56.09 92 SER A N 1
ATOM 727 C CA . SER A 1 92 ? -21.366 16.573 32.063 1.00 56.09 92 SER A CA 1
ATOM 728 C C . SER A 1 92 ? -22.286 15.943 31.007 1.00 56.09 92 SER A C 1
ATOM 730 O O . SER A 1 92 ? -23.210 15.185 31.295 1.00 56.09 92 SER A O 1
ATOM 732 N N . LYS A 1 93 ? -21.889 16.073 29.736 1.00 47.84 93 LYS A N 1
ATOM 733 C CA . LYS A 1 93 ? -22.156 15.026 28.738 1.00 47.84 93 LYS A CA 1
ATOM 734 C C . LYS A 1 93 ? -20.839 14.391 28.314 1.00 47.84 93 LYS A C 1
ATOM 736 O O . LYS A 1 93 ? -19.914 15.082 27.898 1.00 47.84 93 LYS A O 1
ATOM 741 N N . LYS A 1 94 ? -20.763 13.071 28.501 1.00 53.31 94 LYS A N 1
ATOM 742 C CA . LYS A 1 94 ? -19.652 12.194 28.113 1.00 53.31 94 LYS A CA 1
ATOM 743 C C . LYS A 1 94 ? -19.143 12.597 26.729 1.00 53.31 94 LYS A C 1
ATOM 745 O O . LYS A 1 94 ? -19.938 12.663 25.792 1.00 53.31 94 LYS A O 1
ATOM 750 N N . LEU A 1 95 ? -17.837 12.858 26.625 1.00 50.69 95 LEU A N 1
ATOM 751 C CA . LEU A 1 95 ? -17.158 13.023 25.342 1.00 50.69 95 LEU A CA 1
ATOM 752 C C . LEU A 1 95 ? -17.585 11.863 24.434 1.00 50.69 95 LEU A C 1
ATOM 754 O O . LEU A 1 95 ? -17.541 10.713 24.891 1.00 50.69 95 LEU A O 1
ATOM 758 N N . PRO A 1 96 ? -18.031 12.121 23.192 1.00 45.78 96 PRO A N 1
ATOM 759 C CA . PRO A 1 96 ? -18.239 11.044 22.249 1.00 45.78 96 PRO A CA 1
ATOM 760 C C . PRO A 1 96 ? -16.896 10.329 22.122 1.00 45.78 96 PRO A C 1
ATOM 762 O O . PRO A 1 96 ? -15.916 10.910 21.660 1.00 45.78 96 PRO A O 1
ATOM 765 N N . SER A 1 97 ? -16.848 9.086 22.613 1.00 48.56 97 SER A N 1
ATOM 766 C CA . SER A 1 97 ? -15.806 8.123 22.270 1.00 48.56 97 SER A CA 1
ATOM 767 C C . SER A 1 97 ? -15.529 8.302 20.786 1.00 48.56 97 SER A C 1
ATOM 769 O O . SER A 1 97 ? -16.479 8.335 19.998 1.00 48.56 97 SER A O 1
ATOM 771 N N . ALA A 1 98 ? -14.259 8.521 20.450 1.00 44.53 98 ALA A N 1
ATOM 772 C CA . ALA A 1 98 ? -13.784 8.657 19.092 1.00 44.53 98 ALA A CA 1
ATOM 773 C C . ALA A 1 98 ? -14.273 7.446 18.285 1.00 44.53 98 ALA A C 1
ATOM 775 O O . ALA A 1 98 ? -13.631 6.402 18.234 1.00 44.53 98 ALA A O 1
ATOM 776 N N . ARG A 1 99 ? -15.455 7.580 17.678 1.00 42.69 99 ARG A N 1
ATOM 777 C CA . ARG A 1 99 ? -15.960 6.714 16.622 1.00 42.69 99 ARG A CA 1
ATOM 778 C C . ARG A 1 99 ? -15.140 7.070 15.393 1.00 42.69 99 ARG A C 1
ATOM 780 O O . ARG A 1 99 ? -15.636 7.706 14.469 1.00 42.69 99 ARG A O 1
ATOM 787 N N . LEU A 1 100 ? -13.855 6.739 15.435 1.00 45.34 100 LEU A N 1
ATOM 788 C CA . LEU A 1 100 ? -13.030 6.712 14.249 1.00 45.34 100 LEU A CA 1
ATOM 789 C C . LEU A 1 100 ? -13.622 5.615 13.362 1.00 45.34 100 LEU A C 1
ATOM 791 O O . LEU A 1 100 ? -13.490 4.425 13.617 1.00 45.34 100 LEU A O 1
ATOM 795 N N . LEU A 1 101 ? -14.391 6.084 12.382 1.00 50.88 101 LEU A N 1
ATOM 796 C CA . LEU A 1 101 ? -14.370 5.578 11.017 1.00 50.88 101 LEU A CA 1
ATOM 797 C C . LEU A 1 101 ? -14.716 4.092 10.840 1.00 50.88 101 LEU A C 1
ATOM 799 O O . LEU A 1 101 ? -14.097 3.384 10.067 1.00 50.88 101 LEU A O 1
ATOM 803 N N . ALA A 1 102 ? -15.857 3.658 11.380 1.00 46.12 102 ALA A N 1
ATOM 804 C CA . ALA A 1 102 ? -16.590 2.508 10.821 1.00 46.12 102 ALA A CA 1
ATOM 805 C C . ALA A 1 102 ? -17.228 2.803 9.433 1.00 46.12 102 ALA A C 1
ATOM 807 O O . ALA A 1 102 ? -18.114 2.085 8.972 1.00 46.12 102 ALA A O 1
ATOM 808 N N . SER A 1 103 ? -16.808 3.882 8.775 1.00 55.19 103 SER A N 1
ATOM 809 C CA . SER A 1 103 ? -17.202 4.304 7.436 1.00 55.19 103 SER A CA 1
ATOM 810 C C . SER A 1 103 ? -15.881 4.414 6.682 1.00 55.19 103 SER A C 1
ATOM 812 O O . SER A 1 103 ? -15.107 5.316 6.957 1.00 55.19 103 SER A O 1
ATOM 814 N N . ASN A 1 104 ? -15.498 3.498 5.801 1.00 70.62 104 ASN A N 1
ATOM 815 C CA . ASN A 1 104 ? -16.285 3.185 4.628 1.00 70.62 104 ASN A CA 1
ATOM 816 C C . ASN A 1 104 ? -15.723 1.907 3.978 1.00 70.62 104 ASN A C 1
ATOM 818 O O . ASN A 1 104 ? -14.920 1.943 3.050 1.00 70.62 104 ASN A O 1
ATOM 822 N N . ARG A 1 105 ? -16.127 0.736 4.474 1.00 69.38 105 ARG A N 1
ATOM 823 C CA . ARG A 1 105 ? -15.676 -0.557 3.928 1.00 69.38 105 ARG A CA 1
ATOM 824 C C . ARG A 1 105 ? -15.912 -0.675 2.415 1.00 69.38 105 ARG A C 1
ATOM 826 O O . ARG A 1 105 ? -15.083 -1.243 1.722 1.00 69.38 105 ARG A O 1
ATOM 833 N N . LYS A 1 106 ? -16.993 -0.060 1.915 1.00 78.38 106 LYS A N 1
ATOM 834 C CA . LYS A 1 106 ? -17.273 0.077 0.478 1.00 78.38 106 LYS A CA 1
ATOM 835 C C . LYS A 1 106 ? -16.203 0.876 -0.269 1.00 78.38 106 LYS A C 1
ATOM 837 O O . LYS A 1 106 ? -15.870 0.533 -1.391 1.00 78.38 106 LYS A O 1
ATOM 842 N N . GLN A 1 107 ? -15.652 1.933 0.332 1.00 77.50 107 GLN A N 1
ATOM 843 C CA . GLN A 1 107 ? -14.533 2.652 -0.287 1.00 77.50 107 GLN A CA 1
ATOM 844 C C . GLN A 1 107 ? -13.289 1.774 -0.328 1.00 77.50 107 GLN A C 1
ATOM 846 O O . GLN A 1 107 ? -12.604 1.764 -1.336 1.00 77.50 107 GLN A O 1
ATOM 851 N N . ILE A 1 108 ? -13.027 1.002 0.728 1.00 74.12 108 ILE A N 1
ATOM 852 C CA . ILE A 1 108 ? -11.883 0.086 0.775 1.00 74.12 108 ILE A CA 1
ATOM 853 C C . ILE A 1 108 ? -11.976 -0.974 -0.324 1.00 74.12 108 ILE A C 1
ATOM 855 O O . ILE A 1 108 ? -11.009 -1.163 -1.056 1.00 74.12 108 ILE A O 1
ATOM 859 N N . THR A 1 109 ? -13.134 -1.622 -0.473 1.00 81.25 109 THR A N 1
ATOM 860 C CA . THR A 1 109 ? -13.349 -2.582 -1.563 1.00 81.25 109 THR A CA 1
ATOM 861 C C . THR A 1 109 ? -13.218 -1.897 -2.919 1.00 81.25 109 THR A C 1
ATOM 863 O O . THR A 1 109 ? -12.507 -2.405 -3.771 1.00 81.25 109 THR A O 1
ATOM 866 N N . ASN A 1 110 ? -13.782 -0.695 -3.094 1.00 81.25 110 ASN A N 1
ATOM 867 C CA . ASN A 1 110 ? -13.656 0.049 -4.350 1.00 81.25 110 ASN A CA 1
ATOM 868 C C . ASN A 1 110 ? -12.197 0.396 -4.683 1.00 81.25 110 ASN A C 1
ATOM 870 O O . ASN A 1 110 ? -11.783 0.231 -5.824 1.00 81.25 110 ASN A O 1
ATOM 874 N N . TYR A 1 111 ? -11.401 0.849 -3.710 1.00 79.25 111 TYR A N 1
ATOM 875 C CA . TYR A 1 111 ? -9.981 1.135 -3.928 1.00 79.25 111 TYR A CA 1
ATOM 876 C C . TYR A 1 111 ? -9.189 -0.131 -4.254 1.00 79.25 111 TYR A C 1
ATOM 878 O O . TYR A 1 111 ? -8.322 -0.088 -5.123 1.00 79.25 111 TYR A O 1
ATOM 886 N N . ALA A 1 112 ? -9.503 -1.253 -3.601 1.00 81.62 112 ALA A N 1
ATOM 887 C CA . ALA A 1 112 ? -8.902 -2.538 -3.931 1.00 81.62 112 ALA A CA 1
ATOM 888 C C . ALA A 1 112 ? -9.243 -2.955 -5.370 1.00 81.62 112 ALA A C 1
ATOM 890 O O . ALA A 1 112 ? -8.340 -3.353 -6.098 1.00 81.62 112 ALA A O 1
ATOM 891 N N . THR A 1 113 ? -10.499 -2.798 -5.805 1.00 85.44 113 THR A N 1
ATOM 892 C CA . THR A 1 113 ? -10.931 -3.079 -7.184 1.00 85.44 113 THR A CA 1
ATOM 893 C C . THR A 1 113 ? -10.210 -2.194 -8.198 1.00 85.44 113 THR A C 1
ATOM 895 O O . THR A 1 113 ? -9.646 -2.724 -9.148 1.00 85.44 113 THR A O 1
ATOM 898 N N . ILE A 1 114 ? -10.140 -0.878 -7.965 1.00 84.56 114 ILE A N 1
ATOM 899 C CA . ILE A 1 114 ? -9.434 0.066 -8.851 1.00 84.56 114 ILE A CA 1
ATOM 900 C C . ILE A 1 114 ? -7.956 -0.316 -8.986 1.00 84.56 114 ILE A C 1
ATOM 902 O O . ILE A 1 114 ? -7.401 -0.310 -10.081 1.00 84.56 114 ILE A O 1
ATOM 906 N N . LEU A 1 115 ? -7.307 -0.662 -7.872 1.00 83.31 115 LEU A N 1
ATOM 907 C CA . LEU A 1 115 ? -5.901 -1.057 -7.878 1.00 83.31 115 LEU A CA 1
ATOM 908 C C . LEU A 1 115 ? -5.691 -2.376 -8.634 1.00 83.31 115 LEU A C 1
ATOM 910 O O . LEU A 1 115 ? -4.701 -2.532 -9.342 1.00 83.31 115 LEU A O 1
ATOM 914 N N . LEU A 1 116 ? -6.637 -3.306 -8.519 1.00 89.25 116 LEU A N 1
ATOM 915 C CA . LEU A 1 116 ? -6.622 -4.579 -9.231 1.00 89.25 116 LEU A CA 1
ATOM 916 C C . LEU A 1 116 ? -6.778 -4.381 -10.740 1.00 89.25 116 LEU A C 1
ATOM 918 O O . LEU A 1 116 ? -6.010 -4.959 -11.503 1.00 89.25 116 LEU A O 1
ATOM 922 N N . GLU A 1 117 ? -7.719 -3.534 -11.158 1.00 89.62 117 GLU A N 1
ATOM 923 C CA . GLU A 1 117 ? -7.931 -3.168 -12.561 1.00 89.62 117 GLU A CA 1
ATOM 924 C C . GLU A 1 117 ? -6.692 -2.491 -13.155 1.00 89.62 117 GLU A C 1
ATOM 926 O O . GLU A 1 117 ? -6.227 -2.907 -14.211 1.00 89.62 117 GLU A O 1
ATOM 931 N N . ALA A 1 118 ? -6.090 -1.536 -12.440 1.00 86.19 118 ALA A N 1
ATOM 932 C CA . ALA A 1 118 ? -4.885 -0.848 -12.900 1.00 86.19 118 ALA A CA 1
ATOM 933 C C . ALA A 1 118 ? -3.679 -1.795 -13.065 1.00 86.19 118 ALA A C 1
ATOM 935 O O . ALA A 1 118 ? -2.921 -1.686 -14.028 1.00 86.19 118 ALA A O 1
ATOM 936 N N . LEU A 1 119 ? -3.488 -2.741 -12.137 1.00 87.31 119 LEU A N 1
ATOM 937 C CA . LEU A 1 119 ? -2.419 -3.741 -12.244 1.00 87.31 119 LEU A CA 1
ATOM 938 C C . LEU A 1 119 ? -2.687 -4.755 -13.359 1.00 87.31 119 LEU A C 1
ATOM 940 O O . LEU A 1 119 ? -1.748 -5.187 -14.026 1.00 87.31 119 LEU A O 1
ATOM 944 N N . GLN A 1 120 ? -3.950 -5.133 -13.559 1.00 91.88 120 GLN A N 1
ATOM 945 C CA . GLN A 1 120 ? -4.359 -6.033 -14.631 1.00 91.88 120 GLN A CA 1
ATOM 946 C C . GLN A 1 120 ? -4.139 -5.375 -16.000 1.00 91.88 120 GLN A C 1
ATOM 948 O O . GLN A 1 120 ? -3.547 -5.995 -16.876 1.00 91.88 120 GLN A O 1
ATOM 953 N N . GLU A 1 121 ? -4.506 -4.101 -16.155 1.00 89.00 121 GLU A N 1
ATOM 954 C CA . GLU A 1 121 ? -4.255 -3.317 -17.369 1.00 89.00 121 GLU A CA 1
ATOM 955 C C . GLU A 1 121 ? -2.754 -3.223 -17.685 1.00 89.00 121 GLU A C 1
ATOM 957 O O . GLU A 1 121 ? -2.338 -3.462 -18.820 1.00 89.00 121 GLU A O 1
ATOM 962 N N . ALA A 1 122 ? -1.922 -2.957 -16.672 1.00 87.69 122 ALA A N 1
ATOM 963 C CA . ALA A 1 122 ? -0.467 -2.922 -16.824 1.00 87.69 122 ALA A CA 1
ATOM 964 C C . ALA A 1 122 ? 0.127 -4.276 -17.260 1.00 87.69 122 ALA A C 1
ATOM 966 O O . ALA A 1 122 ? 1.153 -4.314 -17.945 1.00 87.69 122 ALA A O 1
ATOM 967 N N . LEU A 1 123 ? -0.497 -5.386 -16.853 1.00 90.81 123 LEU A N 1
ATOM 968 C CA . LEU A 1 123 ? -0.042 -6.744 -17.152 1.00 90.81 123 LEU A CA 1
ATOM 969 C C . LEU A 1 123 ? -0.504 -7.223 -18.534 1.00 90.81 123 LEU A C 1
ATOM 971 O O . LEU A 1 123 ? 0.272 -7.858 -19.252 1.00 90.81 123 LEU A O 1
ATOM 975 N N . ASP A 1 124 ? -1.737 -6.884 -18.906 1.00 90.25 124 ASP A N 1
ATOM 976 C CA . ASP A 1 124 ? -2.360 -7.261 -20.177 1.00 90.25 124 ASP A CA 1
ATOM 977 C C . ASP A 1 124 ? -1.863 -6.400 -21.351 1.00 90.25 124 ASP A C 1
ATOM 979 O O . ASP A 1 124 ? -2.034 -6.771 -22.516 1.00 90.25 124 ASP A O 1
ATOM 983 N N . TYR A 1 125 ? -1.214 -5.265 -21.072 1.00 89.19 125 TYR A N 1
ATOM 984 C CA . TYR A 1 125 ? -0.651 -4.413 -22.109 1.00 89.19 125 TYR A CA 1
ATOM 985 C C . TYR A 1 125 ? 0.523 -5.091 -22.840 1.00 89.19 125 TYR A C 1
ATOM 987 O O . TYR A 1 125 ? 1.618 -5.318 -22.301 1.00 89.19 125 TYR A O 1
ATOM 995 N N . ASP A 1 126 ? 0.285 -5.373 -24.121 1.00 86.88 126 ASP A N 1
ATOM 996 C CA . ASP A 1 126 ? 1.280 -5.838 -25.078 1.00 86.88 126 ASP A CA 1
ATOM 997 C C . ASP A 1 126 ? 1.571 -4.725 -26.105 1.00 86.88 126 ASP A C 1
ATOM 999 O O . ASP A 1 126 ? 0.711 -4.427 -26.948 1.00 86.88 126 ASP A O 1
ATOM 1003 N N . PRO A 1 127 ? 2.772 -4.112 -26.083 1.00 84.31 127 PRO A N 1
ATOM 1004 C CA . PRO A 1 127 ? 3.129 -3.037 -27.009 1.00 84.31 127 PRO A CA 1
ATOM 1005 C C . PRO A 1 127 ? 3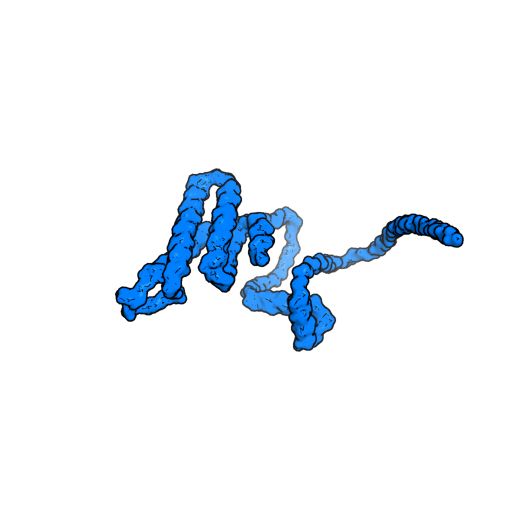.138 -3.502 -28.473 1.00 84.31 127 PRO A C 1
ATOM 1007 O O . PRO A 1 127 ? 2.956 -2.693 -29.382 1.00 84.31 127 PRO A O 1
ATOM 1010 N N . LEU A 1 128 ? 3.314 -4.806 -28.719 1.00 85.56 128 LEU A N 1
ATOM 1011 C CA . LEU A 1 128 ? 3.302 -5.381 -30.060 1.00 85.56 128 LEU A CA 1
ATOM 1012 C C . LEU A 1 128 ? 1.898 -5.688 -30.573 1.00 85.56 128 LEU A C 1
ATOM 1014 O O . LEU A 1 128 ? 1.775 -5.977 -31.753 1.00 85.56 128 LEU A O 1
ATOM 1018 N N . ARG A 1 129 ? 0.854 -5.656 -29.742 1.00 82.56 129 ARG A N 1
ATOM 1019 C CA . ARG A 1 129 ? -0.539 -5.868 -30.183 1.00 82.56 129 ARG A CA 1
ATOM 1020 C C . ARG A 1 129 ? -1.383 -4.598 -30.115 1.00 82.56 129 ARG A C 1
ATOM 1022 O O . ARG A 1 129 ? -2.315 -4.460 -30.899 1.00 82.56 129 ARG A O 1
ATOM 1029 N N . ASN A 1 130 ? -1.031 -3.662 -29.232 1.00 78.56 130 ASN A N 1
ATOM 1030 C CA . ASN A 1 130 ? -1.802 -2.447 -28.955 1.00 78.56 130 ASN A CA 1
ATOM 1031 C C . ASN A 1 130 ? -1.101 -1.171 -29.452 1.00 78.56 130 ASN A C 1
ATOM 1033 O O . ASN A 1 130 ? -1.137 -0.139 -28.789 1.00 78.56 130 ASN A O 1
ATOM 1037 N N . HIS A 1 131 ? -0.474 -1.215 -30.631 1.00 74.00 131 HIS A N 1
ATOM 1038 C CA . HIS A 1 131 ? 0.349 -0.110 -31.155 1.00 74.00 131 HIS A CA 1
ATOM 1039 C C . HIS A 1 131 ? -0.402 1.221 -31.376 1.00 74.00 131 HIS A C 1
ATOM 1041 O O . HIS A 1 131 ? 0.240 2.260 -31.493 1.00 74.00 131 HIS A O 1
ATOM 1047 N N . ASN A 1 132 ? -1.741 1.204 -31.422 1.00 81.94 132 ASN A N 1
ATOM 1048 C CA . ASN A 1 132 ? -2.579 2.404 -31.568 1.00 81.94 132 ASN A CA 1
ATOM 1049 C C . ASN A 1 132 ? -3.209 2.886 -30.249 1.00 81.94 132 ASN A C 1
ATOM 1051 O O . ASN A 1 132 ? -3.932 3.883 -30.246 1.00 81.94 132 ASN A O 1
ATOM 1055 N N . SER A 1 133 ? -2.982 2.185 -29.140 1.00 80.38 133 SER A N 1
ATOM 1056 C CA . SER A 1 133 ? -3.485 2.575 -27.825 1.00 80.38 133 SER A CA 1
ATOM 1057 C C . SER A 1 133 ? -2.446 3.435 -27.114 1.00 80.38 133 SER A C 1
ATOM 1059 O O . SER A 1 133 ? -1.245 3.195 -27.232 1.00 80.38 133 SER A O 1
ATOM 1061 N N . ALA A 1 134 ? -2.896 4.436 -26.355 1.00 81.88 134 ALA A N 1
ATOM 1062 C CA . ALA A 1 134 ? -1.992 5.141 -25.456 1.00 81.88 134 ALA A CA 1
ATOM 1063 C C . ALA A 1 134 ? -1.401 4.130 -24.452 1.00 81.88 134 ALA A C 1
ATOM 1065 O O . ALA A 1 134 ? -2.152 3.291 -23.944 1.00 81.88 134 ALA A O 1
ATOM 1066 N N . PRO A 1 135 ? -0.086 4.178 -24.175 1.00 80.88 135 PRO A N 1
ATOM 1067 C CA . PRO A 1 135 ? 0.508 3.294 -23.188 1.00 80.88 135 PRO A CA 1
ATOM 1068 C C . PRO A 1 135 ? -0.128 3.558 -21.816 1.00 80.88 135 PRO A C 1
ATOM 1070 O O . PRO A 1 135 ? -0.397 4.720 -21.483 1.00 80.88 135 PRO A O 1
ATOM 1073 N N . PRO A 1 136 ? -0.374 2.509 -21.015 1.00 83.69 136 PRO A N 1
ATOM 1074 C CA . PRO A 1 136 ? -0.918 2.674 -19.679 1.00 83.69 136 PRO A CA 1
ATOM 1075 C C . PRO A 1 136 ? 0.033 3.516 -18.828 1.00 83.69 136 PRO A C 1
ATOM 1077 O O . PRO A 1 136 ? 1.250 3.522 -19.030 1.00 83.69 136 PRO A O 1
ATOM 1080 N N . ALA A 1 137 ? -0.523 4.201 -17.827 1.00 77.12 137 ALA A N 1
ATOM 1081 C CA . ALA A 1 137 ? 0.259 5.023 -16.901 1.00 77.12 137 ALA A CA 1
ATOM 1082 C C . ALA A 1 137 ? 1.340 4.213 -16.159 1.00 77.12 137 ALA A C 1
ATOM 1084 O O . ALA A 1 137 ? 2.355 4.769 -15.739 1.00 77.12 137 ALA A O 1
ATOM 1085 N N . LEU A 1 138 ? 1.122 2.903 -16.011 1.00 78.38 138 LEU A N 1
ATOM 1086 C CA . LEU A 1 138 ? 2.081 1.953 -15.475 1.00 78.38 138 LEU A CA 1
ATOM 1087 C C . LEU A 1 138 ? 2.383 0.899 -16.541 1.00 78.38 138 LEU A C 1
ATOM 1089 O O . LEU A 1 138 ? 1.522 0.094 -16.885 1.00 78.38 138 LEU A O 1
ATOM 1093 N N . PHE A 1 139 ? 3.616 0.890 -17.038 1.00 83.06 139 PHE A N 1
ATOM 1094 C CA . PHE A 1 139 ? 4.095 -0.109 -17.984 1.00 83.06 139 PHE A CA 1
ATOM 1095 C C . PHE A 1 139 ? 5.216 -0.939 -17.358 1.00 83.06 139 PHE A C 1
ATOM 1097 O O . PHE A 1 139 ? 6.095 -0.405 -16.679 1.00 83.06 139 PHE A O 1
ATOM 1104 N N . ILE A 1 140 ? 5.161 -2.255 -17.567 1.00 84.75 140 ILE A N 1
ATOM 1105 C CA . ILE A 1 140 ? 6.112 -3.212 -17.006 1.00 84.75 140 ILE A CA 1
ATOM 1106 C C . ILE A 1 140 ? 6.803 -3.975 -18.137 1.00 84.75 140 ILE A C 1
ATOM 1108 O O . ILE A 1 140 ? 6.195 -4.845 -18.768 1.00 84.75 140 ILE A O 1
ATOM 1112 N N . ASP A 1 141 ? 8.091 -3.692 -18.331 1.00 86.62 141 ASP A N 1
ATOM 1113 C CA . ASP A 1 141 ? 8.951 -4.376 -19.305 1.00 86.62 141 ASP A CA 1
ATOM 1114 C C . ASP A 1 141 ? 9.581 -5.668 -18.768 1.00 86.62 141 ASP A C 1
ATOM 1116 O O . ASP A 1 141 ? 9.776 -6.634 -19.506 1.00 86.62 141 ASP A O 1
A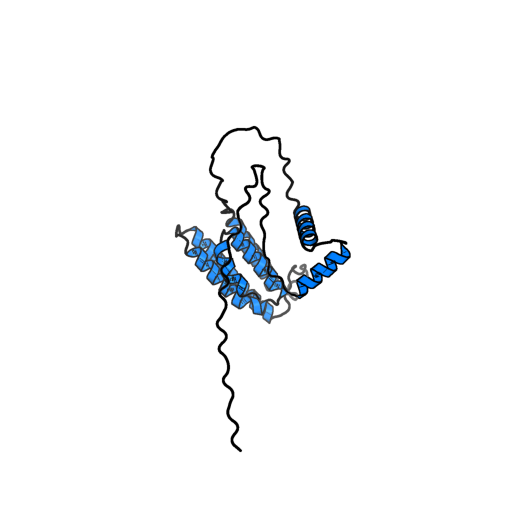TOM 1120 N N . ASP A 1 142 ? 9.907 -5.714 -17.474 1.00 87.31 142 ASP A N 1
ATOM 1121 C CA . ASP A 1 142 ? 10.632 -6.848 -16.900 1.00 87.31 142 ASP A CA 1
ATOM 1122 C C . ASP A 1 142 ? 9.713 -8.067 -16.718 1.00 87.31 142 ASP A C 1
ATOM 1124 O O . ASP A 1 142 ? 8.756 -8.050 -15.940 1.00 87.31 142 ASP A O 1
ATOM 1128 N N . LYS A 1 143 ? 10.041 -9.169 -17.407 1.00 88.62 143 LYS A N 1
ATOM 1129 C CA . LYS A 1 143 ? 9.323 -10.450 -17.328 1.00 88.62 143 LYS A CA 1
ATOM 1130 C C . LYS A 1 143 ? 9.241 -10.991 -15.899 1.00 88.62 143 LYS A C 1
ATOM 1132 O O . LYS A 1 143 ? 8.224 -11.586 -15.540 1.00 88.62 143 LYS A O 1
ATOM 1137 N N . LYS A 1 144 ? 10.288 -10.809 -15.088 1.00 82.75 144 LYS A N 1
ATOM 1138 C CA . LYS A 1 144 ? 10.278 -11.240 -13.686 1.00 82.75 144 LYS A CA 1
ATOM 1139 C C . LYS A 1 144 ? 9.283 -10.400 -12.889 1.00 82.75 144 LYS A C 1
ATOM 1141 O O . LYS A 1 144 ? 8.422 -10.956 -12.215 1.00 82.75 144 LYS A O 1
ATOM 1146 N N . TYR A 1 145 ? 9.328 -9.084 -13.072 1.00 80.38 145 TYR A N 1
ATOM 1147 C CA . TYR A 1 145 ? 8.409 -8.162 -12.413 1.00 80.38 145 TYR A CA 1
ATOM 1148 C C . TYR A 1 145 ? 6.945 -8.397 -12.830 1.00 80.38 145 TYR A C 1
ATOM 1150 O O . TYR A 1 145 ? 6.057 -8.363 -11.983 1.00 80.38 145 TYR A O 1
ATOM 1158 N N . ARG A 1 146 ? 6.675 -8.761 -14.095 1.00 86.75 146 ARG A N 1
ATOM 1159 C CA . ARG A 1 146 ? 5.331 -9.193 -14.540 1.00 86.75 146 ARG A CA 1
ATOM 1160 C C . ARG A 1 146 ? 4.815 -10.406 -13.763 1.00 86.75 146 ARG A C 1
ATOM 1162 O O . ARG A 1 146 ? 3.644 -10.437 -13.398 1.00 86.75 146 ARG A O 1
ATOM 1169 N N . SER A 1 147 ? 5.670 -11.399 -13.510 1.00 86.31 147 SER A N 1
ATOM 1170 C CA . SER A 1 147 ? 5.299 -12.580 -12.716 1.00 86.31 147 SER A CA 1
ATOM 1171 C C . SER A 1 147 ? 4.966 -12.203 -11.273 1.00 86.31 147 SER A C 1
ATOM 1173 O O . SER A 1 147 ? 3.989 -12.702 -10.715 1.00 86.31 147 SER A O 1
ATOM 1175 N N . ASP A 1 148 ? 5.750 -11.307 -10.678 1.00 80.88 148 ASP A N 1
ATOM 1176 C CA . ASP A 1 148 ? 5.525 -10.843 -9.310 1.00 80.88 148 ASP A CA 1
ATOM 1177 C C . ASP A 1 148 ? 4.213 -10.042 -9.204 1.00 80.88 148 ASP A C 1
ATOM 1179 O O . ASP A 1 148 ? 3.427 -10.240 -8.275 1.00 80.88 148 ASP A O 1
ATOM 1183 N N . VAL A 1 149 ? 3.910 -9.207 -10.204 1.00 83.12 149 VAL A N 1
ATOM 1184 C CA . VAL A 1 149 ? 2.633 -8.479 -10.289 1.00 83.12 149 VAL A CA 1
ATOM 1185 C C . VAL A 1 149 ? 1.448 -9.422 -10.529 1.00 83.12 149 VAL A C 1
ATOM 1187 O O . VAL A 1 149 ? 0.385 -9.223 -9.942 1.00 83.12 149 VAL A O 1
ATOM 1190 N N . ALA A 1 150 ? 1.614 -10.502 -11.297 1.00 87.94 150 ALA A N 1
ATOM 1191 C CA . ALA A 1 150 ? 0.577 -11.529 -11.430 1.00 87.94 150 ALA A CA 1
ATOM 1192 C C . ALA A 1 150 ? 0.246 -12.182 -10.075 1.00 87.94 150 ALA A C 1
ATOM 1194 O O . ALA A 1 150 ? -0.925 -12.360 -9.734 1.00 87.94 150 ALA A O 1
ATOM 1195 N N . GLN A 1 151 ? 1.271 -12.506 -9.278 1.00 85.44 151 GLN A N 1
ATOM 1196 C CA . GLN A 1 151 ? 1.089 -13.065 -7.934 1.00 85.44 151 GLN A CA 1
ATOM 1197 C C . GLN A 1 151 ? 0.416 -12.065 -6.988 1.00 85.44 151 GLN A C 1
ATOM 1199 O O . GLN A 1 151 ? -0.498 -12.436 -6.250 1.00 85.44 151 GLN A O 1
ATOM 1204 N N . LEU A 1 152 ? 0.804 -10.790 -7.056 1.00 81.75 152 LEU A N 1
ATOM 1205 C CA . LEU A 1 152 ? 0.159 -9.700 -6.324 1.00 81.75 152 LEU A CA 1
ATOM 1206 C C . LEU A 1 152 ? -1.344 -9.623 -6.614 1.00 81.75 152 LEU A C 1
ATOM 1208 O O . LEU A 1 152 ? -2.140 -9.532 -5.681 1.00 81.75 152 LEU A O 1
ATOM 1212 N N . ILE A 1 153 ? -1.742 -9.678 -7.887 1.00 87.12 153 ILE A N 1
ATOM 1213 C CA . ILE A 1 153 ? -3.156 -9.629 -8.282 1.00 87.12 153 ILE A CA 1
ATOM 1214 C C . ILE A 1 153 ? -3.931 -10.796 -7.658 1.00 87.12 153 ILE A C 1
ATOM 1216 O O . ILE A 1 153 ? -5.039 -10.597 -7.159 1.00 87.12 153 ILE A O 1
ATOM 1220 N N . ILE A 1 154 ? -3.354 -12.002 -7.637 1.00 88.00 154 ILE A N 1
ATOM 1221 C CA . ILE A 1 154 ? -3.979 -13.184 -7.022 1.00 88.00 154 ILE A CA 1
ATOM 1222 C C . ILE A 1 154 ? -4.192 -12.970 -5.517 1.00 88.00 154 ILE A C 1
ATOM 1224 O O . ILE A 1 154 ? -5.289 -13.214 -5.010 1.00 88.00 154 ILE A O 1
ATOM 1228 N N . GLU A 1 155 ? -3.179 -12.476 -4.803 1.00 82.50 155 GLU A N 1
ATOM 1229 C CA . GLU A 1 155 ? -3.286 -12.213 -3.363 1.00 82.50 155 GLU A CA 1
ATOM 1230 C C . GLU A 1 155 ? -4.273 -11.077 -3.052 1.00 82.50 155 GLU A C 1
ATOM 1232 O O . GLU A 1 155 ? -5.047 -11.173 -2.097 1.00 82.50 155 GLU A O 1
ATOM 1237 N N . LEU A 1 156 ? -4.333 -10.033 -3.885 1.00 82.19 156 LEU A N 1
ATOM 1238 C CA . LEU A 1 156 ? -5.319 -8.957 -3.749 1.00 82.19 156 LEU A CA 1
ATOM 1239 C C . LEU A 1 156 ? -6.751 -9.442 -3.997 1.00 82.19 156 LEU A C 1
ATOM 1241 O O . LEU A 1 156 ? -7.646 -9.068 -3.238 1.00 82.19 156 LEU A O 1
ATOM 1245 N N . ARG A 1 157 ? -6.980 -10.312 -4.995 1.00 88.00 157 ARG A N 1
ATOM 1246 C CA . ARG A 1 157 ? -8.289 -10.969 -5.191 1.00 88.00 157 ARG A CA 1
ATOM 1247 C C . ARG A 1 157 ? -8.675 -11.770 -3.955 1.00 88.00 157 ARG A C 1
ATOM 1249 O O . ARG A 1 157 ? -9.785 -11.629 -3.455 1.00 88.00 157 ARG A O 1
ATOM 1256 N N . ARG A 1 158 ? -7.737 -12.551 -3.413 1.00 83.69 158 ARG A N 1
ATOM 1257 C CA . ARG A 1 158 ? -7.956 -13.347 -2.200 1.00 83.69 158 ARG A CA 1
ATOM 1258 C C . ARG A 1 158 ? -8.285 -12.473 -0.988 1.00 83.69 158 ARG A C 1
ATOM 1260 O O . ARG A 1 158 ? -9.169 -12.824 -0.208 1.00 83.69 158 ARG A O 1
ATOM 1267 N N . LEU A 1 159 ? -7.604 -11.338 -0.826 1.00 78.69 159 LEU A N 1
ATOM 1268 C CA . LEU A 1 159 ? -7.916 -10.365 0.219 1.00 78.69 159 LEU A CA 1
ATOM 1269 C C . LEU A 1 159 ? -9.320 -9.784 0.025 1.00 78.69 159 LEU A C 1
ATOM 1271 O O . LEU A 1 159 ? -10.079 -9.726 0.992 1.00 78.69 159 LEU A O 1
ATOM 1275 N N . ASN A 1 160 ? -9.685 -9.397 -1.200 1.00 84.06 160 ASN A N 1
ATOM 1276 C CA . ASN A 1 160 ? -11.017 -8.870 -1.485 1.00 84.06 160 ASN A CA 1
ATOM 1277 C C . ASN A 1 160 ? -12.109 -9.915 -1.194 1.00 84.06 160 ASN A C 1
ATOM 1279 O O . ASN A 1 160 ? -13.064 -9.609 -0.488 1.00 84.06 160 ASN A O 1
ATOM 1283 N N . ASP A 1 161 ? -11.909 -11.177 -1.583 1.00 85.06 161 ASP A N 1
ATOM 1284 C CA . ASP A 1 161 ? -12.819 -12.283 -1.254 1.00 85.06 161 ASP A CA 1
ATOM 1285 C C . ASP A 1 161 ? -13.004 -12.458 0.261 1.00 85.06 161 ASP A C 1
ATOM 1287 O O . ASP A 1 161 ? -14.106 -12.737 0.738 1.00 85.06 161 ASP A O 1
ATOM 1291 N N . LEU A 1 162 ? -11.932 -12.321 1.049 1.00 80.25 162 LEU A N 1
ATOM 1292 C CA . LEU A 1 162 ? -12.005 -12.390 2.512 1.00 80.25 162 LEU A CA 1
ATOM 1293 C C . LEU A 1 162 ? -12.746 -11.181 3.092 1.00 80.25 162 LEU A C 1
ATOM 1295 O O . LEU A 1 162 ? -13.564 -11.336 4.007 1.00 80.25 162 LEU A O 1
ATOM 1299 N N . LEU A 1 163 ? -12.501 -9.988 2.549 1.00 75.31 163 LEU A N 1
ATOM 1300 C CA . LEU A 1 163 ? -13.217 -8.770 2.917 1.00 75.31 163 LEU A CA 1
ATOM 1301 C C . LEU A 1 163 ? -14.695 -8.841 2.527 1.00 75.31 163 LEU A C 1
ATOM 1303 O O . LEU A 1 163 ? -15.519 -8.288 3.248 1.00 75.31 163 LEU A O 1
ATOM 1307 N N . GLU A 1 164 ? -15.068 -9.542 1.466 1.00 80.50 164 GLU A N 1
ATOM 1308 C CA . GLU A 1 164 ? -16.465 -9.757 1.097 1.00 80.50 164 GLU A CA 1
ATOM 1309 C C . GLU A 1 164 ? -17.111 -10.845 1.961 1.00 80.50 164 GLU A C 1
ATOM 1311 O O . GLU A 1 164 ? -18.172 -10.621 2.542 1.00 80.50 164 GLU A O 1
ATOM 1316 N N . LYS A 1 165 ? -16.457 -11.994 2.174 1.00 78.38 165 LYS A N 1
ATOM 1317 C CA . LYS A 1 165 ? -16.994 -13.101 2.996 1.00 78.38 165 LYS A CA 1
ATOM 1318 C C . LYS A 1 165 ? -17.280 -12.699 4.441 1.00 78.38 165 LYS A C 1
ATOM 1320 O O . LYS A 1 165 ? -18.269 -13.135 5.031 1.00 78.38 165 LYS A O 1
ATOM 1325 N N . THR A 1 166 ? -16.451 -11.830 5.009 1.00 65.56 166 THR A N 1
ATOM 1326 C CA . THR A 1 166 ? -16.616 -11.315 6.377 1.00 65.56 166 THR A CA 1
ATOM 1327 C C . THR A 1 166 ? -17.749 -10.280 6.504 1.00 65.56 166 THR A C 1
ATOM 1329 O O . THR A 1 166 ? -18.004 -9.792 7.602 1.00 65.56 166 THR A O 1
ATOM 1332 N N . THR A 1 167 ? -18.454 -9.919 5.420 1.00 62.69 167 THR A N 1
ATOM 1333 C CA . THR A 1 167 ? -19.699 -9.122 5.499 1.00 62.69 167 THR A CA 1
ATOM 1334 C C . THR A 1 167 ? -20.914 -9.959 5.906 1.00 62.69 167 THR A C 1
ATOM 1336 O O . THR A 1 167 ? -21.806 -9.444 6.579 1.00 62.69 167 THR A O 1
ATOM 1339 N N . ASN A 1 168 ? -20.932 -11.250 5.561 1.00 56.31 168 ASN A N 1
ATOM 1340 C CA . ASN A 1 168 ? -22.106 -12.109 5.740 1.00 56.31 168 ASN A CA 1
ATOM 1341 C C . ASN A 1 168 ? -22.141 -12.850 7.081 1.00 56.31 168 ASN A C 1
ATOM 1343 O O . ASN A 1 168 ? -23.183 -13.367 7.481 1.00 56.31 168 ASN A O 1
ATOM 1347 N N . THR A 1 169 ? -21.036 -12.877 7.824 1.00 51.47 169 THR A N 1
ATOM 1348 C CA . THR A 1 169 ? -20.963 -13.537 9.128 1.00 51.47 169 THR A CA 1
ATOM 1349 C C . THR A 1 169 ? -20.836 -12.498 10.238 1.00 51.47 169 THR A C 1
ATOM 1351 O O . THR A 1 169 ? -19.838 -11.798 10.358 1.00 51.47 169 THR A O 1
ATOM 1354 N N . LYS A 1 170 ? -21.852 -12.409 11.110 1.00 51.84 170 LYS A N 1
ATOM 1355 C CA . LYS A 1 170 ? -21.869 -11.596 12.350 1.00 51.84 170 LYS A CA 1
ATOM 1356 C C . LYS A 1 170 ? -20.855 -12.098 13.409 1.00 51.84 170 LYS A C 1
ATOM 1358 O O . LYS A 1 170 ? -21.136 -12.089 14.607 1.00 51.84 170 LYS A O 1
ATOM 1363 N N . ALA A 1 171 ? -19.691 -12.591 12.990 1.00 47.28 171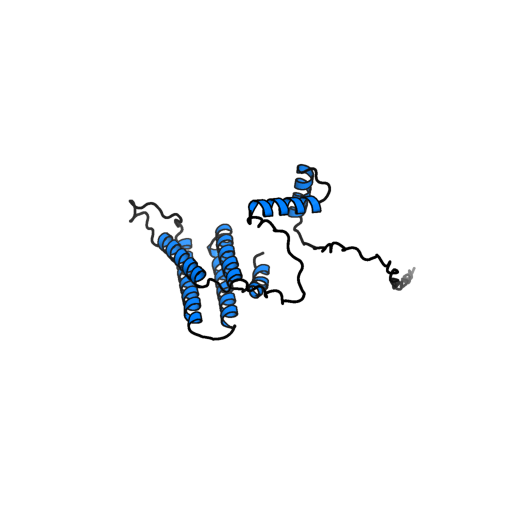 ALA A N 1
ATOM 1364 C CA . ALA A 1 171 ? -18.708 -13.259 13.828 1.00 47.28 171 ALA A CA 1
ATOM 1365 C C . ALA A 1 171 ? -17.574 -12.300 14.236 1.00 47.28 171 ALA A C 1
ATOM 1367 O O . ALA A 1 171 ? -16.651 -12.008 13.484 1.00 47.28 171 ALA A O 1
ATOM 1368 N N . LYS A 1 172 ? -17.714 -11.818 15.476 1.00 50.44 172 LYS A N 1
ATOM 1369 C CA . LYS A 1 172 ? -16.739 -11.222 16.408 1.00 50.44 172 LYS A CA 1
ATOM 1370 C C . LYS A 1 172 ? -15.253 -11.304 16.006 1.00 50.44 172 LYS A C 1
ATOM 1372 O O . LYS A 1 172 ? -14.725 -12.404 15.903 1.00 50.44 172 LYS A O 1
ATOM 1377 N N . THR A 1 173 ? -14.608 -10.131 15.931 1.00 52.59 173 THR A N 1
ATOM 1378 C CA . THR A 1 173 ? -13.201 -9.767 16.264 1.00 52.59 173 THR A CA 1
ATOM 1379 C C . THR A 1 173 ? -12.008 -10.599 15.757 1.00 52.59 173 THR A C 1
ATOM 1381 O O . THR A 1 173 ? -10.961 -10.008 15.520 1.00 52.59 173 THR A O 1
ATOM 1384 N N . LYS A 1 174 ? -12.124 -11.908 15.517 1.00 53.84 174 LYS A N 1
ATOM 1385 C CA . LYS A 1 174 ? -11.044 -12.778 15.013 1.00 53.84 174 LYS A CA 1
ATOM 1386 C C . LYS A 1 174 ? -10.646 -12.463 13.567 1.00 53.84 174 LYS A C 1
ATOM 1388 O O . LYS A 1 174 ? -9.481 -12.557 13.211 1.00 53.84 174 LYS A O 1
ATOM 1393 N N . SER A 1 175 ? -11.596 -11.975 12.768 1.00 59.41 175 SER A N 1
ATOM 1394 C CA . SER A 1 175 ? -11.358 -11.608 11.366 1.00 59.41 175 SER A CA 1
ATOM 1395 C C . SER A 1 175 ? -10.302 -10.515 11.187 1.00 59.41 175 SER A C 1
ATOM 1397 O O . SER A 1 175 ? -9.668 -10.461 10.138 1.00 59.41 175 SER A O 1
ATOM 1399 N N . ALA A 1 176 ? -10.127 -9.627 12.164 1.00 57.84 176 ALA A N 1
ATOM 1400 C CA . ALA A 1 176 ? -9.204 -8.506 12.029 1.00 57.84 176 ALA A CA 1
ATOM 1401 C C . ALA A 1 176 ? -7.744 -8.941 12.255 1.00 57.84 176 ALA A C 1
ATOM 1403 O O . ALA A 1 176 ? -6.830 -8.448 11.597 1.00 57.84 176 ALA A O 1
ATOM 1404 N N . GLU A 1 177 ? -7.545 -9.915 13.146 1.00 63.56 177 GLU A N 1
ATOM 1405 C CA . GLU A 1 177 ? -6.250 -10.545 13.410 1.00 63.56 177 GLU A CA 1
ATOM 1406 C C . GLU A 1 177 ? -5.797 -11.389 12.209 1.00 63.56 177 GLU A C 1
ATOM 1408 O O . GLU A 1 177 ? -4.643 -11.303 11.792 1.00 63.56 177 GLU A O 1
ATOM 1413 N N . ASP A 1 178 ? -6.731 -12.107 11.577 1.00 67.00 178 ASP A N 1
ATOM 1414 C CA . ASP A 1 178 ? -6.464 -12.867 10.353 1.00 67.00 178 ASP A CA 1
ATOM 1415 C C . ASP A 1 178 ? -6.031 -11.953 9.201 1.00 67.00 178 ASP A C 1
ATOM 1417 O O . ASP A 1 178 ? -5.031 -12.230 8.542 1.00 67.00 178 ASP A O 1
ATOM 1421 N N . VAL A 1 179 ? -6.721 -10.823 8.991 1.00 66.12 179 VAL A N 1
ATOM 1422 C CA . VAL A 1 179 ? -6.340 -9.837 7.962 1.00 66.12 179 VAL A CA 1
ATOM 1423 C C . VAL A 1 179 ? -4.935 -9.290 8.216 1.00 66.12 179 VAL A C 1
ATOM 1425 O O . VAL A 1 179 ? -4.146 -9.197 7.280 1.00 66.12 179 VAL A O 1
ATOM 1428 N N . GLY A 1 180 ? -4.586 -8.990 9.471 1.00 69.12 180 GLY A N 1
ATOM 1429 C CA . GLY A 1 180 ? -3.232 -8.566 9.835 1.00 69.12 180 GLY A CA 1
ATOM 1430 C C . GLY A 1 180 ? -2.167 -9.624 9.523 1.00 69.12 180 GLY A C 1
ATOM 1431 O O . GLY A 1 180 ? -1.108 -9.289 8.995 1.00 69.12 180 GLY A O 1
ATOM 1432 N N . ASN A 1 181 ? -2.461 -10.903 9.779 1.00 70.50 181 ASN A N 1
ATOM 1433 C CA . ASN A 1 181 ? -1.554 -12.014 9.480 1.00 70.50 181 ASN A CA 1
ATOM 1434 C C . ASN A 1 181 ? -1.355 -12.216 7.971 1.00 70.50 181 ASN A C 1
ATOM 1436 O O . ASN A 1 181 ? -0.218 -12.378 7.523 1.00 70.50 181 ASN A O 1
ATOM 1440 N N . TYR A 1 182 ? -2.432 -12.162 7.178 1.00 67.75 182 TYR A N 1
ATOM 1441 C CA . TYR A 1 182 ? -2.342 -12.233 5.715 1.00 67.75 182 TYR A CA 1
ATOM 1442 C C . TYR A 1 182 ? -1.595 -11.039 5.140 1.00 67.75 182 TYR A C 1
ATOM 1444 O O . TYR A 1 182 ? -0.773 -11.209 4.245 1.00 67.75 182 TYR A O 1
ATOM 1452 N N . LEU A 1 183 ? -1.819 -9.850 5.694 1.00 69.12 183 LEU A N 1
ATOM 1453 C CA . LEU A 1 183 ? -1.096 -8.663 5.283 1.00 69.12 183 LEU A CA 1
ATOM 1454 C C . LEU A 1 183 ? 0.393 -8.776 5.601 1.00 69.12 183 LEU A C 1
ATOM 1456 O O . LEU A 1 183 ? 1.227 -8.488 4.757 1.00 69.12 183 LEU A O 1
ATOM 1460 N N . HIS A 1 184 ? 0.751 -9.234 6.795 1.00 69.50 184 HIS A N 1
ATOM 1461 C CA . HIS A 1 184 ? 2.147 -9.458 7.141 1.00 69.50 184 HIS A CA 1
ATOM 1462 C C . HIS A 1 184 ? 2.805 -10.479 6.198 1.00 69.50 184 HIS A C 1
ATOM 1464 O O . HIS A 1 184 ? 3.922 -10.259 5.733 1.00 69.50 184 HIS A O 1
ATOM 1470 N N . LEU A 1 185 ? 2.106 -11.574 5.874 1.00 71.00 185 LEU A N 1
ATOM 1471 C CA . LEU A 1 185 ? 2.587 -12.579 4.924 1.00 71.00 185 LEU A CA 1
ATOM 1472 C C . LEU A 1 185 ? 2.762 -11.992 3.516 1.00 71.00 185 LEU A C 1
ATOM 1474 O O . LEU A 1 185 ? 3.793 -12.214 2.882 1.00 71.00 185 LEU A O 1
ATOM 1478 N N . PHE A 1 186 ? 1.789 -11.197 3.072 1.00 68.19 186 PHE A N 1
ATOM 1479 C CA . PHE A 1 186 ? 1.836 -10.447 1.826 1.00 68.19 186 PHE A CA 1
ATOM 1480 C C . PHE A 1 186 ? 3.069 -9.541 1.795 1.00 68.19 186 PHE A C 1
ATOM 1482 O O . PHE A 1 186 ? 3.928 -9.705 0.938 1.00 68.19 186 PHE A O 1
ATOM 1489 N N . MET A 1 187 ? 3.234 -8.672 2.791 1.00 71.88 187 MET A N 1
ATOM 1490 C CA . MET A 1 187 ? 4.352 -7.731 2.887 1.00 71.88 187 MET A CA 1
ATOM 1491 C C . MET A 1 187 ? 5.706 -8.443 2.907 1.00 71.88 187 MET A C 1
ATOM 1493 O O . MET A 1 187 ? 6.640 -8.017 2.229 1.00 71.88 187 MET A O 1
ATOM 1497 N N . LYS A 1 188 ? 5.809 -9.565 3.625 1.00 73.81 188 LYS A N 1
ATOM 1498 C CA . LYS A 1 188 ? 7.028 -10.377 3.695 1.00 73.81 188 LYS A CA 1
ATOM 1499 C C . LYS A 1 188 ? 7.447 -10.926 2.326 1.00 73.81 188 LYS A C 1
ATOM 1501 O O . LYS A 1 188 ? 8.636 -10.920 2.019 1.00 73.81 188 LYS A O 1
ATOM 1506 N N . ASN A 1 189 ? 6.490 -11.367 1.511 1.00 68.81 189 ASN A N 1
ATOM 1507 C CA . ASN A 1 189 ? 6.755 -11.885 0.165 1.00 68.81 189 ASN A CA 1
ATOM 1508 C C . ASN A 1 189 ? 6.905 -10.762 -0.875 1.00 68.81 189 ASN A C 1
ATOM 1510 O O . ASN A 1 189 ? 7.623 -10.920 -1.857 1.00 68.81 189 ASN A O 1
ATOM 1514 N N . TYR A 1 190 ? 6.262 -9.619 -0.637 1.00 67.19 190 TYR A N 1
ATOM 1515 C CA . TYR A 1 190 ? 6.146 -8.512 -1.583 1.00 67.19 190 TYR A CA 1
ATOM 1516 C C . TYR A 1 190 ? 7.328 -7.531 -1.546 1.00 67.19 190 TYR A C 1
ATOM 1518 O O . TYR A 1 190 ? 7.772 -7.036 -2.580 1.00 67.19 190 TYR A O 1
ATOM 1526 N N . THR A 1 191 ? 7.893 -7.285 -0.359 1.00 66.62 191 THR A N 1
ATOM 1527 C CA . THR A 1 191 ? 9.034 -6.370 -0.162 1.00 66.62 191 THR A CA 1
ATOM 1528 C C . THR A 1 191 ? 10.261 -6.689 -1.038 1.00 66.62 191 THR A C 1
ATOM 1530 O O . THR A 1 191 ? 10.841 -5.747 -1.583 1.00 66.62 191 THR A O 1
ATOM 1533 N N . PRO A 1 192 ? 10.684 -7.959 -1.231 1.00 65.12 192 PRO A N 1
ATOM 1534 C CA . PRO A 1 192 ? 11.819 -8.258 -2.108 1.00 65.12 192 PRO A CA 1
ATOM 1535 C C . PRO A 1 192 ? 11.501 -8.136 -3.608 1.00 65.12 192 PRO A C 1
ATOM 1537 O O . PRO A 1 192 ? 12.433 -8.010 -4.399 1.00 65.12 192 PRO A O 1
ATOM 1540 N N . ALA A 1 193 ? 10.223 -8.162 -4.003 1.00 65.06 193 ALA A N 1
ATOM 1541 C CA . ALA A 1 193 ? 9.803 -8.163 -5.404 1.00 65.06 193 ALA A CA 1
ATOM 1542 C C . ALA A 1 193 ? 9.696 -6.753 -6.015 1.00 65.06 193 ALA A C 1
ATOM 1544 O O . ALA A 1 193 ? 10.001 -6.566 -7.189 1.00 65.06 193 ALA A O 1
ATOM 1545 N N . LEU A 1 194 ? 9.301 -5.739 -5.232 1.00 61.88 194 LEU A N 1
ATOM 1546 C CA . LEU A 1 194 ? 8.926 -4.428 -5.787 1.00 61.88 194 LEU A CA 1
ATOM 1547 C C . LEU A 1 194 ? 10.020 -3.359 -5.863 1.00 61.88 194 LEU A C 1
ATOM 1549 O O . LEU A 1 194 ? 9.778 -2.253 -6.351 1.00 61.88 194 LEU A O 1
ATOM 1553 N N . GLY A 1 195 ? 11.217 -3.645 -5.357 1.00 66.81 195 GLY A N 1
ATOM 1554 C CA . GLY A 1 195 ? 12.218 -2.605 -5.138 1.00 66.81 195 GLY A CA 1
ATOM 1555 C C . GLY A 1 195 ? 11.780 -1.596 -4.062 1.00 66.81 195 GLY A C 1
ATOM 1556 O O . GLY A 1 195 ? 10.611 -1.468 -3.695 1.00 66.81 195 GLY A O 1
ATOM 1557 N N . LYS A 1 196 ? 12.750 -0.868 -3.500 1.00 66.56 196 LYS A N 1
ATOM 1558 C CA . LYS A 1 196 ? 12.535 -0.083 -2.270 1.00 66.56 196 LYS A CA 1
ATOM 1559 C C . LYS A 1 196 ? 11.438 0.985 -2.421 1.00 66.56 196 LYS A C 1
ATOM 1561 O O . LYS A 1 196 ? 10.624 1.136 -1.522 1.00 66.56 196 LYS A O 1
ATOM 1566 N N . GLY A 1 197 ? 11.369 1.689 -3.554 1.00 59.12 197 GLY A N 1
ATOM 1567 C CA . GLY A 1 197 ? 10.449 2.823 -3.740 1.00 59.12 197 GLY A CA 1
ATOM 1568 C C . GLY A 1 197 ? 8.968 2.441 -3.828 1.00 59.12 197 GLY A C 1
ATOM 1569 O O . GLY A 1 197 ? 8.138 3.001 -3.114 1.00 59.12 197 GLY A O 1
ATOM 1570 N N . ALA A 1 198 ? 8.628 1.469 -4.675 1.00 64.00 198 ALA A N 1
ATOM 1571 C CA . ALA A 1 198 ? 7.239 1.072 -4.887 1.00 64.00 198 ALA A CA 1
ATOM 1572 C C . ALA A 1 198 ? 6.695 0.232 -3.709 1.00 64.00 198 ALA A C 1
ATOM 1574 O O . ALA A 1 198 ? 5.507 0.313 -3.378 1.00 64.00 198 ALA A O 1
ATOM 1575 N N . ALA A 1 199 ? 7.579 -0.468 -2.984 1.00 65.19 199 ALA A N 1
ATOM 1576 C CA . ALA A 1 199 ? 7.241 -1.096 -1.712 1.00 65.19 199 ALA A CA 1
ATOM 1577 C C . ALA A 1 199 ? 6.707 -0.064 -0.702 1.00 65.19 199 ALA A C 1
ATOM 1579 O O . ALA A 1 199 ? 5.597 -0.237 -0.211 1.00 65.19 199 ALA A O 1
ATOM 1580 N N . TYR A 1 200 ? 7.399 1.056 -0.452 1.00 63.34 200 TYR A N 1
ATOM 1581 C CA . TYR A 1 200 ? 6.924 2.063 0.514 1.00 63.34 200 TYR A CA 1
ATOM 1582 C C . TYR A 1 200 ? 5.550 2.648 0.173 1.00 63.34 200 TYR A C 1
ATOM 1584 O O . TYR A 1 200 ? 4.749 2.889 1.076 1.00 63.34 200 TYR A O 1
ATOM 1592 N N . LEU A 1 201 ? 5.253 2.850 -1.113 1.00 66.12 201 LEU A N 1
ATOM 1593 C CA . LEU A 1 201 ? 3.971 3.412 -1.534 1.00 66.12 201 LEU A CA 1
ATOM 1594 C C . LEU A 1 201 ? 2.823 2.439 -1.253 1.00 66.12 201 LEU A C 1
ATOM 1596 O O . LEU A 1 201 ? 1.815 2.820 -0.661 1.00 66.12 201 LEU A O 1
ATOM 1600 N N . THR A 1 202 ? 3.007 1.163 -1.590 1.00 70.31 202 THR A N 1
ATOM 1601 C CA . THR A 1 202 ? 2.018 0.122 -1.271 1.00 70.31 202 THR A CA 1
ATOM 1602 C C . THR A 1 202 ? 1.871 -0.100 0.233 1.00 70.31 202 THR A C 1
ATOM 1604 O O . THR A 1 202 ? 0.741 -0.184 0.710 1.00 70.31 202 THR A O 1
ATOM 1607 N N . VAL A 1 203 ? 2.973 -0.078 1.000 1.00 70.81 203 VAL A N 1
ATOM 1608 C CA . VAL A 1 203 ? 2.941 -0.103 2.474 1.00 70.81 203 VAL A CA 1
ATOM 1609 C C . VAL A 1 203 ? 2.100 1.058 2.996 1.00 70.81 203 VAL A C 1
ATOM 1611 O O . VAL A 1 203 ? 1.260 0.855 3.863 1.00 70.81 203 VAL A O 1
ATOM 1614 N N . GLY A 1 204 ? 2.300 2.267 2.466 1.00 70.25 204 GLY A N 1
ATOM 1615 C CA . GLY A 1 204 ? 1.573 3.467 2.870 1.00 70.25 204 GLY A CA 1
ATOM 1616 C C . GLY A 1 204 ? 0.074 3.383 2.579 1.00 70.25 204 GLY A C 1
ATOM 1617 O O . GLY A 1 204 ? -0.737 3.708 3.448 1.00 70.25 204 GLY A O 1
ATOM 1618 N N . VAL A 1 205 ? -0.309 2.890 1.397 1.00 73.06 205 VAL A N 1
ATOM 1619 C CA . VAL A 1 205 ? -1.718 2.665 1.021 1.00 73.06 205 VAL A CA 1
ATOM 1620 C C . VAL A 1 205 ? -2.359 1.617 1.929 1.00 73.06 205 VAL A C 1
ATOM 1622 O O . VAL A 1 205 ? -3.449 1.819 2.451 1.00 73.06 205 VAL A O 1
ATOM 1625 N N . ILE A 1 206 ? -1.660 0.519 2.194 1.00 69.75 206 ILE A N 1
ATOM 1626 C CA . ILE A 1 206 ? -2.130 -0.550 3.077 1.00 69.75 206 ILE A CA 1
ATOM 1627 C C . ILE A 1 206 ? -2.243 -0.070 4.534 1.00 69.75 206 ILE A C 1
ATOM 1629 O O . ILE A 1 206 ? -3.225 -0.362 5.216 1.00 69.75 206 ILE A O 1
ATOM 1633 N N . ALA A 1 207 ? -1.258 0.687 5.014 1.00 66.81 207 ALA A N 1
ATOM 1634 C CA . ALA A 1 207 ? -1.230 1.268 6.351 1.00 66.81 207 ALA A CA 1
ATOM 1635 C C . ALA A 1 207 ? -2.389 2.247 6.558 1.00 66.81 207 ALA A C 1
ATOM 1637 O O . ALA A 1 207 ? -3.078 2.198 7.577 1.00 66.81 207 ALA A O 1
ATOM 1638 N N . THR A 1 208 ? -2.638 3.110 5.571 1.00 68.69 208 THR A N 1
ATOM 1639 C CA . THR A 1 208 ? -3.784 4.024 5.588 1.00 68.69 208 THR A CA 1
ATOM 1640 C C . THR A 1 208 ? -5.106 3.262 5.525 1.00 68.69 208 THR A C 1
ATOM 1642 O O . THR A 1 208 ? -6.029 3.621 6.256 1.00 68.69 208 THR A O 1
ATOM 1645 N N . LEU A 1 209 ? -5.190 2.166 4.763 1.00 65.38 209 LEU A N 1
ATOM 1646 C CA . LEU A 1 209 ? -6.354 1.273 4.731 1.00 65.38 209 LEU A CA 1
ATOM 1647 C C . LEU A 1 209 ? -6.644 0.645 6.106 1.00 65.38 209 LEU A C 1
ATOM 1649 O O . LEU A 1 209 ? -7.784 0.650 6.568 1.00 65.38 209 LEU A O 1
ATOM 1653 N N . LEU A 1 210 ? -5.610 0.138 6.784 1.00 67.25 210 LEU A N 1
ATOM 1654 C CA . LEU A 1 210 ? -5.708 -0.449 8.125 1.00 67.25 210 LEU A CA 1
ATOM 1655 C C . LEU A 1 210 ? -6.114 0.579 9.183 1.00 67.25 210 LEU A C 1
ATOM 1657 O O . LEU A 1 210 ? -6.958 0.284 10.032 1.00 67.25 210 LEU A O 1
ATOM 1661 N N . ALA A 1 211 ? -5.553 1.788 9.115 1.00 65.06 211 ALA A N 1
ATOM 1662 C CA . ALA A 1 211 ? -5.940 2.890 9.991 1.00 65.06 211 ALA A CA 1
ATOM 1663 C C . ALA A 1 211 ? -7.429 3.238 9.810 1.00 65.06 211 ALA A C 1
ATOM 1665 O O . ALA A 1 211 ? -8.152 3.412 10.790 1.00 65.06 211 ALA A O 1
ATOM 1666 N N . HIS A 1 212 ? -7.926 3.233 8.566 1.00 64.62 212 HIS A N 1
ATOM 1667 C CA . HIS A 1 212 ? -9.352 3.428 8.274 1.00 64.62 212 HIS A CA 1
ATOM 1668 C C . HIS A 1 212 ? -10.237 2.263 8.740 1.00 64.62 212 HIS A C 1
ATOM 1670 O O . HIS A 1 212 ? -11.421 2.470 8.983 1.00 64.62 212 HIS A O 1
ATOM 1676 N N . LEU A 1 213 ? -9.692 1.056 8.912 1.00 62.81 213 LEU A N 1
ATOM 1677 C CA . LEU A 1 213 ? -10.406 -0.087 9.496 1.00 62.81 213 LEU A CA 1
ATOM 1678 C C . LEU A 1 213 ? -10.434 -0.064 11.036 1.00 62.81 213 LEU A C 1
ATOM 1680 O O . LEU A 1 213 ? -11.018 -0.962 11.644 1.00 62.81 213 LEU A O 1
ATOM 1684 N N . GLY A 1 214 ? -9.812 0.931 11.680 1.00 63.56 214 GLY A N 1
ATOM 1685 C CA . GLY A 1 214 ? -9.697 1.000 13.139 1.00 63.56 214 GLY A CA 1
ATOM 1686 C C . GLY A 1 214 ? -8.748 -0.053 13.724 1.00 63.56 214 GLY A C 1
ATOM 1687 O O . GLY A 1 214 ? -8.828 -0.370 14.910 1.00 63.56 214 GLY A O 1
ATOM 1688 N N . LEU A 1 215 ? -7.849 -0.605 12.900 1.00 63.75 215 LEU A N 1
ATOM 1689 C CA . LEU A 1 215 ? -6.892 -1.660 13.253 1.00 63.75 215 LEU A CA 1
ATOM 1690 C C . LEU A 1 215 ? -5.546 -1.114 13.764 1.00 63.75 215 LEU A C 1
ATOM 1692 O O . LEU A 1 215 ? -4.505 -1.754 13.605 1.00 63.75 215 LEU A O 1
ATOM 1696 N N . ASP A 1 216 ? -5.557 0.042 14.434 1.00 57.69 216 ASP A N 1
ATOM 1697 C CA . ASP A 1 216 ? -4.345 0.704 14.950 1.00 57.69 216 ASP A CA 1
ATOM 1698 C C . ASP A 1 216 ? -3.519 -0.190 15.895 1.00 57.69 216 ASP A C 1
ATOM 1700 O O . ASP A 1 216 ? -2.291 -0.107 15.944 1.00 57.69 216 ASP A O 1
ATOM 1704 N N . ALA A 1 217 ? -4.169 -1.115 16.607 1.00 54.72 217 ALA A N 1
ATOM 1705 C CA . ALA A 1 217 ? -3.499 -2.013 17.544 1.00 54.72 217 ALA A CA 1
ATOM 1706 C C . ALA A 1 217 ? -2.532 -3.008 16.862 1.00 54.72 217 ALA A C 1
ATOM 1708 O O . ALA A 1 217 ? -1.523 -3.384 17.461 1.00 54.72 217 ALA A O 1
ATOM 1709 N N . GLY A 1 218 ? -2.796 -3.415 15.612 1.00 53.62 218 GLY A N 1
ATOM 1710 C CA . GLY A 1 218 ? -1.969 -4.391 14.886 1.00 53.62 218 GLY A CA 1
ATOM 1711 C C . GLY A 1 218 ? -0.690 -3.795 14.292 1.00 53.62 218 GLY A C 1
ATOM 1712 O O . GLY A 1 218 ? 0.349 -4.454 14.255 1.00 53.62 218 GLY A O 1
ATOM 1713 N N . MET A 1 219 ? -0.733 -2.521 13.897 1.00 52.97 219 MET A N 1
ATOM 1714 C CA . MET A 1 219 ? 0.373 -1.823 13.227 1.00 52.97 219 MET A CA 1
ATOM 1715 C C . MET A 1 219 ? 1.612 -1.661 14.114 1.00 52.97 219 MET A C 1
ATOM 1717 O O . MET A 1 219 ? 2.739 -1.763 13.627 1.00 52.97 219 MET A O 1
ATOM 1721 N N . SER A 1 220 ? 1.417 -1.500 15.427 1.00 58.22 220 SER A N 1
ATOM 1722 C CA . SER A 1 220 ? 2.515 -1.409 16.402 1.00 58.22 220 SER A CA 1
ATOM 1723 C C . SER A 1 220 ? 3.428 -2.645 16.424 1.00 58.22 220 SER A C 1
ATOM 1725 O O . SER A 1 220 ? 4.600 -2.526 16.777 1.00 58.22 220 SER A O 1
ATOM 1727 N N . LYS A 1 221 ? 2.929 -3.817 15.998 1.00 58.88 221 LYS A N 1
ATOM 1728 C CA . LYS A 1 221 ? 3.714 -5.058 15.886 1.00 58.88 221 LYS A CA 1
ATOM 1729 C C . LYS A 1 221 ? 4.437 -5.210 14.544 1.00 58.88 221 LYS A C 1
ATOM 1731 O O . LYS A 1 221 ? 5.422 -5.934 14.482 1.00 58.88 221 LYS A O 1
ATOM 1736 N N . ILE A 1 222 ? 3.973 -4.547 13.482 1.00 55.47 222 ILE A N 1
ATOM 1737 C CA . ILE A 1 222 ? 4.505 -4.699 12.113 1.00 55.47 222 ILE A CA 1
ATOM 1738 C C . ILE A 1 222 ? 5.638 -3.696 11.840 1.00 55.47 222 ILE A C 1
ATOM 1740 O O . ILE A 1 222 ? 6.651 -4.041 11.235 1.00 55.47 222 ILE A O 1
ATOM 1744 N N . LEU A 1 223 ? 5.508 -2.468 12.354 1.00 53.56 223 LEU A N 1
ATOM 1745 C CA . LEU A 1 223 ? 6.494 -1.390 12.209 1.00 53.56 223 LEU A CA 1
ATOM 1746 C C . LEU A 1 223 ? 7.945 -1.712 12.640 1.00 53.56 223 LEU A C 1
ATOM 1748 O O . LEU A 1 223 ? 8.852 -1.240 11.955 1.00 53.56 223 LEU A O 1
ATOM 1752 N N . PRO A 1 224 ? 8.238 -2.496 13.701 1.00 60.38 224 PRO A N 1
ATOM 1753 C CA . PRO A 1 224 ? 9.628 -2.778 14.076 1.00 60.38 224 PRO A CA 1
ATOM 1754 C C . PRO A 1 224 ? 10.395 -3.652 13.070 1.00 60.38 224 PRO A C 1
ATOM 1756 O O . PRO A 1 224 ? 11.622 -3.674 13.121 1.00 60.38 224 PRO A O 1
ATOM 1759 N N . HIS A 1 225 ? 9.710 -4.342 12.152 1.00 52.44 225 HIS A N 1
ATOM 1760 C CA . HIS A 1 225 ? 10.331 -5.244 11.172 1.00 52.44 225 HIS A CA 1
ATOM 1761 C C . HIS A 1 225 ? 10.637 -4.587 9.816 1.00 52.44 225 HIS A C 1
ATO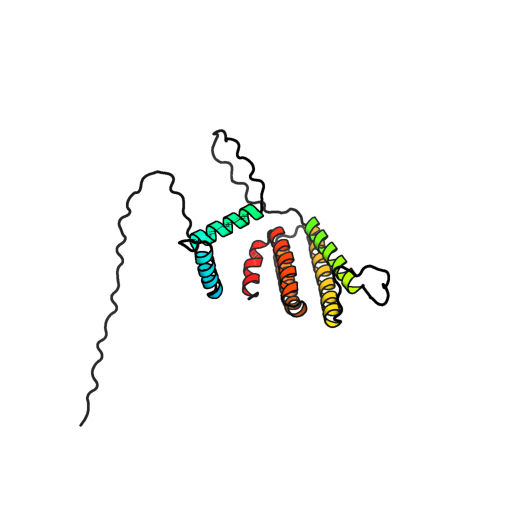M 1763 O O . HIS A 1 225 ? 11.166 -5.247 8.928 1.00 52.44 225 HIS A O 1
ATOM 1769 N N . LEU A 1 226 ? 10.314 -3.300 9.656 1.00 46.69 226 LEU A N 1
ATOM 1770 C CA . LEU A 1 226 ? 10.505 -2.517 8.426 1.00 46.69 226 LEU A CA 1
ATOM 1771 C C . LEU A 1 226 ? 11.791 -1.660 8.424 1.00 46.69 226 LEU A C 1
ATOM 1773 O O . LEU A 1 226 ? 11.925 -0.779 7.575 1.00 46.69 226 LEU A O 1
ATOM 1777 N N . LYS A 1 227 ? 12.707 -1.892 9.374 1.00 48.00 227 LYS A N 1
ATOM 1778 C CA . LYS A 1 227 ? 14.026 -1.237 9.435 1.00 48.00 227 LYS A CA 1
ATOM 1779 C C . LYS A 1 227 ? 15.044 -1.898 8.514 1.00 48.00 227 LYS A C 1
ATOM 1781 O O . LYS A 1 227 ? 15.057 -3.147 8.463 1.00 48.00 227 LYS A O 1
#

pLDDT: mean 70.93, std 15.31, range [42.69, 96.0]

Sequence (227 aa):
MTKRPQSSTLVSPRTYRSRPLPYQELSDGAKARSARLTVDLNAETVENFDALKKKLGLSTNTEVIRQALRFQRESLSIPERATEPTPKRPQSKKLPSARLLASNRKQITNYATILLEALQEALDYDPLRNHNSAPPALFIDDKKYRSDVAQLIIELRRLNDLLEKTTNTKAKTKSAEDVGNYLHLFMKNYTPALGKGAAYLTVGVIATLLAHLGLDAGMSKILPHLK

InterPro domains:
  IPR002145 Ribbon-helix-helix protein, CopG [PF01402] (36-73)

Secondary structure (DSSP, 8-state):
--PPPPPPP--------PPPPP-----SS-------------HHHHHHHHHHHHHHT-S-HHHHHHHHHHHHHHHT-------PPPP-----------------HHHHHHHHHHHHHHHHHHHH--TTT-TTSPPPSS----HHHHHHHHHHHHHHHHHHHHHHHHHH----SHHHHHHHHHHHHHHHHHTTTSHHHHHHHHHHHHHHHHHHTT-HHHHHHHGGG--

Radius of gyration: 29.22 Å; chains: 1; bounding box: 89×47×82 Å